Protein AF-A0A2U2BBF8-F1 (afdb_monomer_lite)

Structure (mmCIF, N/CA/C/O backbone):
data_AF-A0A2U2BBF8-F1
#
_entry.id   AF-A0A2U2BBF8-F1
#
loop_
_atom_site.group_PDB
_atom_site.id
_atom_site.type_symbol
_atom_site.label_atom_id
_atom_site.label_alt_id
_atom_site.label_comp_id
_atom_site.label_asym_id
_atom_site.label_entity_id
_atom_site.label_seq_id
_atom_site.pdbx_PDB_ins_code
_atom_site.Cartn_x
_atom_site.Cartn_y
_atom_site.Cartn_z
_atom_site.occupancy
_atom_site.B_iso_or_equiv
_atom_site.auth_seq_id
_atom_site.auth_comp_id
_atom_site.auth_asym_id
_atom_site.auth_atom_id
_atom_site.pdbx_PDB_model_num
ATOM 1 N N . MET A 1 1 ? 1.904 -91.798 22.739 1.00 40.41 1 MET A N 1
ATOM 2 C CA . MET A 1 1 ? 3.132 -90.972 22.700 1.00 40.41 1 MET A CA 1
ATOM 3 C C . MET A 1 1 ? 2.781 -89.577 22.196 1.00 40.41 1 MET A C 1
ATOM 5 O O . MET A 1 1 ? 2.094 -89.490 21.196 1.00 40.41 1 MET A O 1
ATOM 9 N N . LYS A 1 2 ? 3.266 -88.544 22.904 1.00 39.25 2 LYS A N 1
ATOM 10 C CA . LYS A 1 2 ? 3.548 -87.155 22.469 1.00 39.25 2 LYS A CA 1
ATOM 11 C C . LYS A 1 2 ? 2.442 -86.294 21.803 1.00 39.25 2 LYS A C 1
ATOM 13 O O . LYS A 1 2 ? 2.178 -86.399 20.619 1.00 39.25 2 LYS A O 1
ATOM 18 N N . ARG A 1 3 ? 1.905 -85.401 22.654 1.00 40.75 3 ARG A N 1
ATOM 19 C CA . ARG A 1 3 ? 1.605 -83.946 22.556 1.00 40.75 3 ARG A CA 1
ATOM 20 C C . ARG A 1 3 ? 1.740 -83.181 21.218 1.00 40.75 3 ARG A C 1
ATOM 22 O O . ARG A 1 3 ? 2.620 -83.469 20.421 1.00 40.75 3 ARG A O 1
ATOM 29 N N . ILE A 1 4 ? 1.042 -82.027 21.245 1.00 43.34 4 ILE A N 1
ATOM 30 C CA . ILE A 1 4 ? 1.188 -80.739 20.514 1.00 43.34 4 ILE A CA 1
ATOM 31 C C . ILE A 1 4 ? 0.058 -80.564 19.480 1.00 43.34 4 ILE A C 1
ATOM 33 O O . ILE A 1 4 ? -0.142 -81.437 18.655 1.00 43.34 4 ILE A O 1
ATOM 37 N N . GLY A 1 5 ? -0.746 -79.502 19.458 1.00 37.00 5 GLY A N 1
ATOM 38 C CA . GLY A 1 5 ? -0.758 -78.250 20.210 1.00 37.00 5 GLY A CA 1
ATOM 39 C C . GLY A 1 5 ? -1.996 -77.439 19.805 1.00 37.00 5 GLY A C 1
ATOM 40 O O . GLY A 1 5 ? -2.474 -77.542 18.678 1.00 37.00 5 GLY A O 1
ATOM 41 N N . TRP A 1 6 ? -2.542 -76.683 20.754 1.00 43.16 6 TRP A N 1
ATOM 42 C CA . TRP A 1 6 ? -3.635 -75.737 20.546 1.00 43.16 6 TRP A CA 1
ATOM 43 C C . TRP A 1 6 ? -3.188 -74.581 19.645 1.00 43.16 6 TRP A C 1
ATOM 45 O O . TRP A 1 6 ? -2.200 -73.917 19.945 1.00 43.16 6 TRP A O 1
ATOM 55 N N . GLY A 1 7 ? -3.945 -74.318 18.582 1.00 39.47 7 GLY A N 1
ATOM 56 C CA . GLY A 1 7 ? -3.866 -73.085 17.803 1.00 39.47 7 GLY A CA 1
ATOM 57 C C . GLY A 1 7 ? -5.194 -72.351 17.908 1.00 39.47 7 GLY A C 1
ATOM 58 O O . GLY A 1 7 ? -6.074 -72.541 17.073 1.00 39.47 7 GLY A O 1
ATOM 59 N N . ALA A 1 8 ? -5.356 -71.567 18.973 1.00 42.38 8 ALA A N 1
ATOM 60 C CA . ALA A 1 8 ? -6.456 -70.625 19.113 1.00 42.38 8 ALA A CA 1
ATOM 61 C C . ALA A 1 8 ? -6.235 -69.477 18.120 1.00 42.38 8 ALA A C 1
ATOM 63 O O . ALA A 1 8 ? -5.312 -68.680 18.274 1.00 42.38 8 ALA A O 1
ATOM 64 N N . TRP A 1 9 ? -7.077 -69.405 17.093 1.00 44.78 9 TRP A N 1
ATOM 65 C CA . TRP A 1 9 ? -7.163 -68.244 16.217 1.00 44.78 9 TRP A CA 1
ATOM 66 C C . TRP A 1 9 ? -7.900 -67.135 16.977 1.00 44.78 9 TRP A C 1
ATOM 68 O O . TRP A 1 9 ? -9.122 -67.031 16.926 1.00 44.78 9 TRP A O 1
ATOM 78 N N . MET A 1 10 ? -7.157 -66.344 17.755 1.00 37.50 10 MET A N 1
ATOM 79 C CA . MET A 1 10 ? -7.640 -65.060 18.260 1.00 37.50 10 MET A CA 1
ATOM 80 C C . MET A 1 10 ? -7.633 -64.072 17.095 1.00 37.50 10 MET A C 1
ATOM 82 O O . MET A 1 10 ? -6.585 -63.562 16.703 1.00 37.50 10 MET A O 1
ATOM 86 N N . SER A 1 11 ? -8.813 -63.814 16.537 1.00 46.00 11 SER A N 1
ATOM 87 C CA . SER A 1 11 ? -9.053 -62.673 15.661 1.00 46.00 11 SER A CA 1
ATOM 88 C C . SER A 1 11 ? -8.778 -61.389 16.444 1.00 46.00 11 SER A C 1
ATOM 90 O O . SER A 1 11 ? -9.579 -60.969 17.278 1.00 46.00 11 SER A O 1
ATOM 92 N N . LEU A 1 12 ? -7.614 -60.790 16.199 1.00 42.69 12 LEU A N 1
ATOM 93 C CA . LEU A 1 12 ? -7.237 -59.475 16.695 1.00 42.69 12 LEU A CA 1
ATOM 94 C C . LEU A 1 12 ? -8.095 -58.432 15.963 1.00 42.69 12 LEU A C 1
ATOM 96 O O . LEU A 1 12 ? -7.799 -58.052 14.831 1.00 42.69 12 LEU A O 1
ATOM 100 N N . ILE A 1 13 ? -9.189 -57.999 16.589 1.00 50.22 13 ILE A N 1
ATOM 101 C CA . ILE A 1 13 ? -9.932 -56.815 16.154 1.00 50.22 13 ILE A CA 1
ATOM 102 C C . ILE A 1 13 ? -9.041 -55.612 16.468 1.00 50.22 13 ILE A C 1
ATOM 104 O O . ILE A 1 13 ? -8.927 -55.182 17.614 1.00 50.22 13 ILE A O 1
ATOM 108 N N . VAL A 1 14 ? -8.367 -55.101 15.440 1.00 48.50 14 VAL A N 1
ATOM 109 C CA . VAL A 1 14 ? -7.679 -53.812 15.487 1.00 48.50 14 VAL A CA 1
ATOM 110 C C . VAL A 1 14 ? -8.765 -52.740 15.498 1.00 48.50 14 VAL A C 1
ATOM 112 O O . VAL A 1 14 ? -9.326 -52.391 14.461 1.00 48.50 14 VAL A O 1
ATOM 115 N N . ILE A 1 15 ? -9.101 -52.246 16.690 1.00 52.31 15 ILE A N 1
ATOM 116 C CA . ILE A 1 15 ? -9.844 -50.997 16.847 1.00 52.31 15 ILE A CA 1
ATOM 117 C C . ILE A 1 15 ? -8.871 -49.897 16.427 1.00 52.31 15 ILE A C 1
ATOM 119 O O . ILE A 1 15 ? -8.024 -49.467 17.207 1.00 52.31 15 ILE A O 1
ATOM 123 N N . LEU A 1 16 ? -8.953 -49.492 15.159 1.00 47.91 16 LEU A N 1
ATOM 124 C CA . LEU A 1 16 ? -8.397 -48.230 14.693 1.00 47.91 16 LEU A CA 1
ATOM 125 C C . LEU A 1 16 ? -9.160 -47.129 15.433 1.00 47.91 16 LEU A C 1
ATOM 127 O O . LEU A 1 16 ? -10.215 -46.677 14.992 1.00 47.91 16 LEU A O 1
ATOM 131 N N . ALA A 1 17 ? -8.647 -46.747 16.602 1.00 45.62 17 ALA A N 1
ATOM 132 C CA . ALA A 1 17 ? -8.922 -45.452 17.184 1.00 45.62 17 ALA A CA 1
ATOM 133 C C . ALA A 1 17 ? -8.390 -44.435 16.178 1.00 45.62 17 ALA A C 1
ATOM 135 O O . ALA A 1 17 ? -7.200 -44.129 16.144 1.00 45.62 17 ALA A O 1
ATOM 136 N N . VAL A 1 18 ? -9.279 -43.986 15.295 1.00 47.31 18 VAL A N 1
ATOM 137 C CA . VAL A 1 18 ? -9.084 -42.779 14.510 1.00 47.31 18 VAL A CA 1
ATOM 138 C C . VAL A 1 18 ? -9.095 -41.657 15.539 1.00 47.31 18 VAL A C 1
ATOM 140 O O . VAL A 1 18 ? -10.125 -41.054 15.825 1.00 47.31 18 VAL A O 1
ATOM 143 N N . THR A 1 19 ? -7.952 -41.449 16.190 1.00 44.88 19 THR A N 1
ATOM 144 C CA . THR A 1 19 ? -7.637 -40.178 16.813 1.00 44.88 19 THR A CA 1
ATOM 145 C C . THR A 1 19 ? -7.569 -39.212 15.645 1.00 44.88 19 THR A C 1
ATOM 147 O O . THR A 1 19 ? -6.534 -39.070 14.994 1.00 44.88 19 THR A O 1
ATOM 150 N N . GLY A 1 20 ? -8.712 -38.623 15.305 1.00 36.62 20 GLY A N 1
ATOM 151 C CA . GLY A 1 20 ? -8.694 -37.327 14.670 1.00 36.62 20 GLY A CA 1
ATOM 152 C C . GLY A 1 20 ? -7.942 -36.432 15.640 1.00 36.62 20 GLY A C 1
ATOM 153 O O . GLY A 1 20 ? -8.513 -35.969 16.620 1.00 36.62 20 GLY A O 1
ATOM 154 N N . CYS A 1 21 ? -6.647 -36.238 15.398 1.00 46.16 21 CYS A N 1
ATOM 155 C CA . CYS A 1 21 ? -6.085 -34.915 15.577 1.00 46.16 21 CYS A CA 1
ATOM 156 C C . CYS A 1 21 ? -6.884 -34.041 14.610 1.00 46.16 21 CYS A C 1
ATOM 158 O O . CYS A 1 21 ? -6.499 -33.845 13.461 1.00 46.16 21 CYS A O 1
ATOM 160 N N . GLU A 1 22 ? -8.074 -33.618 15.038 1.00 38.00 22 GLU A N 1
ATOM 161 C CA . GLU A 1 22 ? -8.530 -32.294 14.670 1.00 38.00 22 GLU A CA 1
ATOM 162 C C . GLU A 1 22 ? -7.441 -31.398 15.246 1.00 38.00 22 GLU A C 1
ATOM 164 O O . GLU A 1 22 ? -7.413 -31.131 16.445 1.00 38.00 22 GLU A O 1
ATOM 169 N N . ASP A 1 23 ? -6.447 -31.072 14.417 1.00 39.56 23 ASP A N 1
ATOM 170 C CA . ASP A 1 23 ? -5.645 -29.892 14.670 1.00 39.56 23 ASP A CA 1
ATOM 171 C C . ASP A 1 23 ? -6.678 -28.783 14.847 1.00 39.56 23 ASP A C 1
ATOM 173 O O . ASP A 1 23 ? -7.417 -28.467 13.909 1.00 39.56 23 ASP A O 1
ATOM 177 N N . GLU A 1 24 ? -6.822 -28.301 16.083 1.00 41.06 24 GLU A N 1
ATOM 178 C CA . GLU A 1 24 ? -7.635 -27.137 16.392 1.00 41.06 24 GLU A CA 1
ATOM 179 C C . GLU A 1 24 ? -7.197 -26.053 15.412 1.00 41.06 24 GLU A C 1
ATOM 181 O O . GLU A 1 24 ? -6.086 -25.530 15.499 1.00 41.06 24 GLU A O 1
ATOM 186 N N . VAL A 1 25 ? -8.039 -25.776 14.414 1.00 47.38 25 VAL A N 1
ATOM 187 C CA . VAL A 1 25 ? -7.838 -24.654 13.506 1.00 47.38 25 VAL A CA 1
ATOM 188 C C . VAL A 1 25 ? -7.869 -23.441 14.426 1.00 47.38 25 VAL A C 1
ATOM 190 O O . VAL A 1 25 ? -8.923 -23.183 15.006 1.00 47.38 25 VAL A O 1
ATOM 193 N N . PRO A 1 26 ? -6.741 -22.753 14.663 1.00 48.66 26 PRO A N 1
ATOM 194 C CA . PRO A 1 26 ? -6.657 -21.831 15.780 1.00 48.66 26 PRO A CA 1
ATOM 195 C C . PRO A 1 26 ? -7.545 -20.643 15.452 1.00 48.66 26 PRO A C 1
ATOM 197 O O . PRO A 1 26 ? -7.145 -19.861 14.605 1.00 48.66 26 PRO A O 1
ATOM 200 N N . ASP A 1 27 ? -8.747 -20.565 16.029 1.00 51.25 27 ASP A N 1
ATOM 201 C CA . ASP A 1 27 ? -9.682 -19.428 16.113 1.00 51.25 27 ASP A CA 1
ATOM 202 C C . ASP A 1 27 ? -9.386 -18.239 15.171 1.00 51.25 27 ASP A C 1
ATOM 204 O O . ASP A 1 27 ? -9.140 -17.118 15.605 1.00 51.25 27 ASP A O 1
ATOM 208 N N . THR A 1 28 ? -9.356 -18.459 13.855 1.00 53.94 28 THR A N 1
ATOM 209 C CA . THR A 1 28 ? -8.407 -17.701 13.006 1.00 53.94 28 THR A CA 1
ATOM 210 C C . THR A 1 28 ? -8.972 -16.417 12.424 1.00 53.94 28 THR A C 1
ATOM 212 O O . THR A 1 28 ? -8.244 -15.656 11.792 1.00 53.94 28 THR A O 1
ATOM 215 N N . PHE A 1 29 ? -10.267 -16.153 12.607 1.00 50.22 29 PHE A N 1
ATOM 216 C CA . PHE A 1 29 ? -10.908 -15.011 11.975 1.00 50.22 29 PHE A CA 1
ATOM 217 C C . PHE A 1 29 ? -12.046 -14.428 12.812 1.00 50.22 29 PHE A C 1
ATOM 219 O O . PHE A 1 29 ? -13.032 -15.098 13.108 1.00 50.22 29 PHE A O 1
ATOM 226 N N . GLY A 1 30 ? -11.931 -13.143 13.155 1.00 52.16 30 GLY A N 1
ATOM 227 C CA . GLY A 1 30 ? -12.980 -12.402 13.860 1.00 52.16 30 GLY A CA 1
ATOM 228 C C . GLY A 1 30 ? -13.023 -12.610 15.375 1.00 52.16 30 GLY A C 1
ATOM 229 O O . GLY A 1 30 ? -13.947 -12.100 16.005 1.00 52.16 30 GLY A O 1
ATOM 230 N N . ASN A 1 31 ? -12.042 -13.304 15.964 1.00 64.25 31 ASN A N 1
ATOM 231 C CA . ASN A 1 31 ? -11.85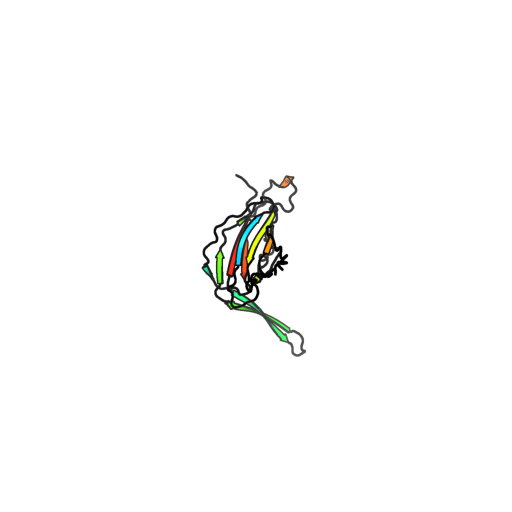3 -13.328 17.411 1.00 64.25 31 ASN A CA 1
ATOM 232 C C . ASN A 1 31 ? -11.237 -11.985 17.863 1.00 64.25 31 ASN A C 1
ATOM 234 O O . ASN A 1 31 ? -10.067 -11.736 17.574 1.00 64.25 31 ASN A O 1
ATOM 238 N N . PRO A 1 32 ? -11.981 -11.111 18.570 1.00 63.62 32 PRO A N 1
ATOM 239 C CA . PRO A 1 32 ? -11.484 -9.797 18.981 1.00 63.62 32 PRO A CA 1
ATOM 240 C C . PRO A 1 32 ? -10.399 -9.872 20.066 1.00 63.62 32 PRO A C 1
ATOM 242 O O . PRO A 1 32 ? -9.816 -8.847 20.408 1.00 63.62 32 PRO A O 1
ATOM 245 N N . SER A 1 33 ? -10.160 -11.056 20.640 1.00 70.62 33 SER A N 1
ATOM 246 C CA . SER A 1 33 ? -9.106 -11.297 21.627 1.00 70.62 33 SER A CA 1
ATOM 247 C C . SER A 1 33 ? -7.754 -11.640 21.000 1.00 70.62 33 SER A C 1
ATOM 249 O O . SER A 1 33 ? -6.754 -11.619 21.714 1.00 70.62 33 SER A O 1
ATOM 251 N N . LEU A 1 34 ? -7.705 -11.954 19.701 1.00 70.56 34 LEU A N 1
ATOM 252 C CA . LEU A 1 34 ? -6.450 -12.172 18.986 1.00 70.56 34 LEU A CA 1
ATOM 253 C C . LEU A 1 34 ? -5.932 -10.848 18.430 1.00 70.56 34 LEU A C 1
ATOM 255 O O . LEU A 1 34 ? -6.674 -10.093 17.804 1.00 70.56 34 LEU A O 1
ATOM 259 N N . GLU A 1 35 ? -4.644 -10.582 18.642 1.00 78.75 35 GLU A N 1
ATOM 260 C CA . GLU A 1 35 ? -3.987 -9.448 18.001 1.00 78.75 35 GLU A CA 1
ATOM 261 C C . GLU A 1 35 ? -3.967 -9.645 16.478 1.00 78.75 35 GLU A C 1
ATOM 263 O O . GLU A 1 35 ? -3.722 -10.747 15.967 1.00 78.75 35 GLU A O 1
ATOM 268 N N . SER A 1 36 ? -4.238 -8.562 15.749 1.00 81.25 36 SER A N 1
ATOM 269 C CA . SER A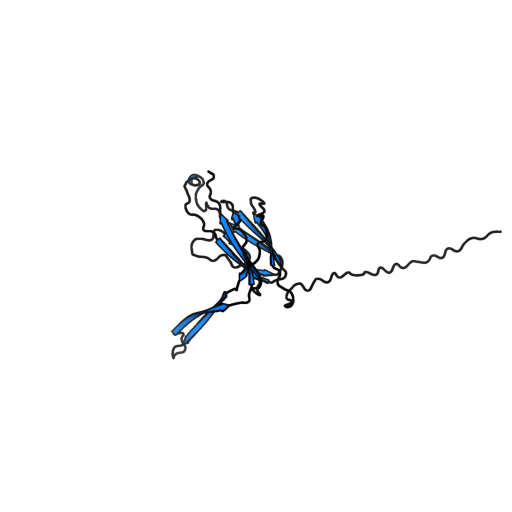 1 36 ? -4.167 -8.554 14.292 1.00 81.25 36 SER A CA 1
ATOM 270 C C . SER A 1 36 ? -2.720 -8.740 13.844 1.00 81.25 36 SER A C 1
ATOM 272 O O . SER A 1 36 ? -1.854 -7.902 14.082 1.00 81.25 36 SER A O 1
ATOM 274 N N . MET A 1 37 ? -2.477 -9.844 13.155 1.00 85.19 37 MET A N 1
ATOM 275 C CA . MET A 1 37 ? -1.254 -10.148 12.436 1.00 85.19 37 MET A CA 1
ATOM 276 C C . MET A 1 37 ? -1.430 -9.720 10.982 1.00 85.19 37 MET A C 1
ATOM 278 O O . MET A 1 37 ? -2.402 -10.097 10.318 1.00 85.19 37 MET A O 1
ATOM 282 N N . PHE A 1 38 ? -0.475 -8.954 10.472 1.00 87.94 38 PHE A N 1
ATOM 283 C CA . PHE A 1 38 ? -0.390 -8.601 9.064 1.00 87.94 38 PHE A CA 1
ATOM 284 C C . PHE A 1 38 ? 1.084 -8.468 8.694 1.00 87.94 38 PHE A C 1
ATOM 286 O O . PHE A 1 38 ? 1.793 -7.636 9.258 1.00 87.94 38 PHE A O 1
ATOM 293 N N . GLU A 1 39 ? 1.535 -9.282 7.750 1.00 89.50 39 GLU A N 1
ATOM 294 C CA . GLU A 1 39 ? 2.921 -9.335 7.304 1.00 89.50 39 GLU A CA 1
ATOM 295 C C . GLU A 1 39 ? 2.976 -9.316 5.779 1.00 89.50 39 GLU A C 1
ATOM 297 O O . GLU A 1 39 ? 2.215 -10.011 5.102 1.00 89.50 39 GLU A O 1
ATOM 302 N N . ILE A 1 40 ? 3.900 -8.525 5.239 1.00 90.19 40 ILE A N 1
ATOM 303 C CA . ILE A 1 40 ? 4.264 -8.592 3.827 1.00 90.19 40 ILE A CA 1
ATOM 304 C C . ILE A 1 40 ? 5.353 -9.649 3.691 1.00 90.19 40 ILE A C 1
ATOM 306 O O . ILE A 1 40 ? 6.434 -9.488 4.253 1.00 90.19 40 ILE A O 1
ATOM 310 N N . ILE A 1 41 ? 5.051 -10.717 2.957 1.00 90.00 41 ILE A N 1
ATOM 311 C CA . ILE A 1 41 ? 5.942 -11.869 2.798 1.00 90.00 41 ILE A CA 1
ATOM 312 C C . ILE A 1 41 ? 6.905 -11.651 1.642 1.00 90.00 41 ILE A C 1
ATOM 314 O O . ILE A 1 41 ? 8.102 -11.879 1.784 1.00 90.00 41 ILE A O 1
ATOM 318 N N . ASN A 1 42 ? 6.376 -11.216 0.501 1.00 88.31 42 ASN A N 1
ATOM 319 C CA . ASN A 1 42 ? 7.170 -11.032 -0.700 1.00 88.31 42 ASN A CA 1
ATOM 320 C C . ASN A 1 42 ? 6.570 -9.948 -1.599 1.00 88.31 42 ASN A C 1
ATOM 322 O O . ASN A 1 42 ? 5.365 -9.679 -1.580 1.00 88.31 42 ASN A O 1
ATOM 326 N N . ILE A 1 43 ? 7.431 -9.339 -2.403 1.00 90.25 43 ILE A N 1
ATOM 327 C CA . ILE A 1 43 ? 7.080 -8.409 -3.465 1.00 90.25 43 ILE A CA 1
ATOM 328 C C . ILE A 1 43 ? 7.824 -8.875 -4.709 1.00 90.25 43 ILE A C 1
ATOM 330 O O . ILE A 1 43 ? 9.052 -8.891 -4.713 1.00 90.25 43 ILE A O 1
ATOM 334 N N . THR A 1 44 ? 7.090 -9.242 -5.757 1.00 89.75 44 THR A N 1
ATOM 335 C CA . THR A 1 44 ? 7.664 -9.834 -6.975 1.00 89.75 44 THR A CA 1
ATOM 336 C C . THR A 1 44 ? 7.129 -9.189 -8.233 1.00 89.75 44 THR A C 1
ATOM 338 O O . THR A 1 44 ? 6.005 -8.689 -8.259 1.00 89.75 44 THR A O 1
ATOM 341 N N . ASP A 1 45 ? 7.917 -9.199 -9.302 1.00 86.75 45 ASP A N 1
ATOM 342 C CA . ASP A 1 45 ? 7.504 -8.659 -10.591 1.00 86.75 45 ASP A CA 1
ATOM 343 C C . ASP A 1 45 ? 7.280 -9.739 -11.663 1.00 86.75 45 ASP A C 1
ATOM 345 O O . ASP A 1 45 ? 7.814 -10.845 -11.609 1.00 86.75 45 ASP A O 1
ATOM 349 N N . SER A 1 46 ? 6.449 -9.429 -12.661 1.00 79.81 46 SER A N 1
ATOM 350 C CA . SER A 1 46 ? 6.068 -10.402 -13.695 1.00 79.81 46 SER A CA 1
ATOM 351 C C . SER A 1 46 ? 7.081 -10.569 -14.825 1.00 79.81 46 SER A C 1
ATOM 353 O O . SER A 1 46 ? 7.046 -11.583 -15.518 1.00 79.81 46 SER A O 1
ATOM 355 N N . VAL A 1 47 ? 7.939 -9.575 -15.059 1.00 62.25 47 VAL A N 1
ATOM 356 C CA . VAL A 1 47 ? 8.854 -9.554 -16.212 1.00 62.25 47 VAL A CA 1
ATOM 357 C C . VAL A 1 47 ? 10.279 -9.972 -15.828 1.00 62.25 47 VAL A C 1
ATOM 359 O O . VAL A 1 47 ? 11.022 -10.413 -16.702 1.00 62.25 47 VAL A O 1
ATOM 362 N N . GLY A 1 48 ? 10.655 -9.905 -14.546 1.00 53.41 48 GLY A N 1
ATOM 363 C CA . GLY A 1 48 ? 11.982 -10.291 -14.068 1.00 53.41 48 GLY A CA 1
ATOM 364 C C . GLY A 1 48 ? 12.011 -11.476 -13.105 1.00 53.41 48 GLY A C 1
ATOM 365 O O . GLY A 1 48 ? 13.092 -12.018 -12.887 1.00 53.41 48 GLY A O 1
ATOM 366 N N . GLY A 1 49 ? 10.878 -11.872 -12.508 1.00 60.72 49 GLY A N 1
ATOM 367 C CA . GLY A 1 49 ? 10.901 -12.771 -11.348 1.00 60.72 49 GLY A CA 1
ATOM 368 C C . GLY A 1 49 ? 11.769 -12.202 -10.220 1.00 60.72 49 GLY A C 1
ATOM 369 O O . GLY A 1 49 ? 12.363 -12.961 -9.459 1.00 60.72 49 GLY A O 1
ATOM 370 N N . LYS A 1 50 ? 11.923 -10.871 -10.181 1.00 70.12 50 LYS A N 1
ATOM 371 C CA . LYS A 1 50 ? 12.774 -10.181 -9.222 1.00 70.12 50 LYS A CA 1
ATOM 372 C C . LYS A 1 50 ? 12.026 -10.141 -7.901 1.00 70.12 50 LYS A C 1
ATOM 374 O O . LYS A 1 50 ? 11.013 -9.450 -7.792 1.00 70.12 50 LYS A O 1
ATOM 379 N N . ASP A 1 51 ? 12.547 -10.867 -6.923 1.00 80.19 51 ASP A N 1
ATOM 380 C CA . ASP A 1 51 ? 12.158 -10.706 -5.531 1.00 80.19 51 ASP A CA 1
ATOM 381 C C . ASP A 1 51 ? 12.774 -9.398 -5.018 1.00 80.19 51 ASP A C 1
ATOM 383 O O . ASP A 1 51 ? 13.982 -9.151 -5.128 1.00 80.19 51 ASP A O 1
ATOM 387 N N . TYR A 1 52 ? 11.929 -8.504 -4.518 1.00 83.19 52 TYR A N 1
ATOM 388 C CA . TYR A 1 52 ? 12.386 -7.301 -3.841 1.00 83.19 52 TYR A CA 1
ATOM 389 C C . TYR A 1 52 ? 12.687 -7.660 -2.393 1.00 83.19 52 TYR A C 1
ATOM 391 O O . TYR A 1 52 ? 11.854 -7.468 -1.511 1.00 83.19 52 TYR A O 1
ATOM 399 N N . ASP A 1 53 ? 13.887 -8.187 -2.163 1.00 78.88 53 ASP A N 1
ATOM 400 C CA . ASP A 1 53 ? 14.337 -8.543 -0.825 1.00 78.88 53 ASP A CA 1
ATOM 401 C C . ASP A 1 53 ? 14.504 -7.291 0.042 1.00 78.88 53 ASP A C 1
ATOM 403 O O . ASP A 1 53 ? 15.249 -6.359 -0.280 1.00 78.88 53 ASP A O 1
ATOM 407 N N . PHE A 1 54 ? 13.843 -7.287 1.193 1.00 81.81 54 PHE A N 1
ATOM 408 C CA . PHE A 1 54 ? 14.075 -6.321 2.255 1.00 81.81 54 PHE A CA 1
ATOM 409 C C . PHE A 1 54 ? 14.012 -7.021 3.607 1.00 81.81 54 PHE A C 1
ATOM 411 O O . PHE A 1 54 ? 13.306 -8.008 3.800 1.00 81.81 54 PHE A O 1
ATOM 418 N N . GLN A 1 55 ? 14.751 -6.486 4.573 1.00 83.38 55 GLN A N 1
ATOM 419 C CA . GLN A 1 55 ? 14.546 -6.857 5.966 1.00 83.38 55 GLN A CA 1
ATOM 420 C C . GLN A 1 55 ? 13.340 -6.089 6.496 1.00 83.38 55 GLN A C 1
ATOM 422 O O . GLN A 1 55 ? 13.208 -4.891 6.230 1.00 83.38 55 GLN A O 1
ATOM 427 N N . MET A 1 56 ? 12.464 -6.778 7.229 1.00 84.94 56 MET A N 1
ATOM 428 C CA . MET A 1 56 ? 11.309 -6.139 7.849 1.00 84.94 56 MET A CA 1
ATOM 429 C C . MET A 1 56 ? 11.803 -5.022 8.784 1.00 84.94 56 MET A C 1
ATOM 431 O O . MET A 1 56 ? 12.595 -5.307 9.685 1.00 84.94 56 MET A O 1
ATOM 435 N N . PRO A 1 57 ? 11.403 -3.758 8.562 1.00 86.94 57 PRO A N 1
ATOM 436 C CA . PRO A 1 57 ? 11.828 -2.656 9.413 1.00 86.94 57 PRO A CA 1
ATOM 437 C C . PRO A 1 57 ? 11.187 -2.771 10.799 1.00 86.94 57 PRO A C 1
ATOM 439 O O . PRO A 1 57 ? 10.101 -3.330 10.950 1.00 86.94 57 PRO A O 1
ATOM 442 N N . GLU A 1 58 ? 11.833 -2.182 11.801 1.00 88.06 58 GLU A N 1
ATOM 443 C CA . GLU A 1 58 ? 11.217 -1.997 13.116 1.00 88.06 58 GLU A CA 1
ATOM 444 C C . GLU A 1 58 ? 9.976 -1.092 12.998 1.00 88.06 58 GLU A C 1
ATOM 446 O O . GLU A 1 58 ? 10.018 -0.090 12.269 1.00 88.06 58 GLU A O 1
ATOM 451 N N . PRO A 1 59 ? 8.865 -1.422 13.679 1.00 91.25 59 PRO A N 1
ATOM 452 C CA . PRO A 1 59 ? 7.673 -0.595 13.652 1.00 91.25 59 PRO A CA 1
ATOM 453 C C . PRO A 1 59 ? 7.863 0.696 14.453 1.00 91.25 59 PRO A C 1
ATOM 455 O O . PRO A 1 59 ? 8.515 0.721 15.496 1.00 91.25 59 PRO A O 1
ATOM 458 N N . GLU A 1 60 ? 7.208 1.759 14.001 1.00 91.62 60 GLU A N 1
ATOM 459 C CA . GLU A 1 60 ? 7.032 2.996 14.762 1.00 91.62 60 GLU A CA 1
ATOM 460 C C . GLU A 1 60 ? 5.577 3.125 15.223 1.00 91.62 60 GLU A C 1
ATOM 462 O O . GLU A 1 60 ? 4.655 2.759 14.489 1.00 91.62 60 GLU A O 1
ATOM 467 N N . ASP A 1 61 ? 5.351 3.693 16.406 1.00 91.88 61 ASP A N 1
ATOM 468 C CA . ASP A 1 61 ? 3.996 4.012 16.854 1.00 91.88 61 ASP A CA 1
ATOM 469 C C . ASP A 1 61 ? 3.414 5.149 16.003 1.00 91.88 61 ASP A C 1
ATOM 471 O O . ASP A 1 61 ? 4.019 6.208 15.817 1.00 91.88 61 ASP A O 1
ATOM 475 N N . THR A 1 62 ? 2.211 4.936 15.483 1.00 86.75 62 THR A N 1
ATOM 476 C CA . THR A 1 62 ? 1.453 5.932 14.728 1.00 86.75 62 THR A CA 1
ATOM 477 C C . THR A 1 62 ? -0.020 5.894 15.119 1.00 86.75 62 THR A C 1
ATOM 479 O O . THR A 1 62 ? -0.449 5.015 15.856 1.00 86.75 62 THR A O 1
ATOM 482 N N . THR A 1 63 ? -0.820 6.822 14.606 1.00 83.88 63 THR A N 1
ATOM 483 C CA . THR A 1 63 ? -2.276 6.807 14.775 1.00 83.88 63 THR A CA 1
ATOM 484 C C . THR A 1 63 ? -2.921 7.053 13.423 1.00 83.88 63 THR A C 1
ATOM 486 O O . THR A 1 63 ? -2.525 7.966 12.696 1.00 83.88 63 THR A O 1
ATOM 489 N N . TYR A 1 64 ? -3.916 6.241 13.064 1.00 74.62 64 TYR A N 1
ATOM 490 C CA . TYR A 1 64 ? -4.689 6.488 11.851 1.00 74.62 64 TYR A CA 1
ATOM 491 C C . TYR A 1 64 ? -5.696 7.614 12.094 1.00 74.62 64 TYR A C 1
ATOM 493 O O . TYR A 1 64 ? -6.445 7.572 13.069 1.00 74.62 64 TYR A O 1
ATOM 501 N N . ILE A 1 65 ? -5.735 8.604 11.203 1.00 77.88 65 ILE A N 1
ATOM 502 C CA . ILE A 1 65 ? -6.741 9.668 11.236 1.00 77.88 65 ILE A CA 1
ATOM 503 C C . ILE A 1 65 ? -7.840 9.293 10.253 1.00 77.88 65 ILE A C 1
ATOM 505 O O . ILE A 1 65 ? -7.623 9.241 9.041 1.00 77.88 65 ILE A O 1
ATOM 509 N N . TYR A 1 66 ? -9.025 9.031 10.782 1.00 74.50 66 TYR A N 1
ATOM 510 C CA . TYR A 1 66 ? -10.217 8.826 9.980 1.00 74.50 66 TYR A CA 1
ATOM 511 C C . TYR A 1 66 ? -10.871 10.163 9.668 1.00 74.50 66 TYR A C 1
ATOM 513 O O . TYR A 1 66 ? -10.730 11.133 10.416 1.00 74.50 66 TYR A O 1
ATOM 521 N N . TYR A 1 67 ? -11.645 10.189 8.589 1.00 77.50 67 TYR A N 1
ATOM 522 C CA . TYR A 1 67 ? -12.559 11.284 8.327 1.00 77.50 67 TYR A CA 1
ATOM 523 C C . TYR A 1 67 ? -13.889 10.767 7.796 1.00 77.50 67 TYR A C 1
ATOM 525 O O . TYR A 1 67 ? -13.952 9.715 7.156 1.00 77.50 67 TYR A O 1
ATOM 533 N N . TYR A 1 68 ? -14.950 11.523 8.042 1.00 76.31 68 TYR A N 1
ATOM 534 C CA . TYR A 1 68 ? -16.219 11.355 7.349 1.00 76.31 68 TYR A CA 1
ATOM 535 C C . TYR A 1 68 ? -16.755 12.710 6.904 1.00 76.31 68 TYR A C 1
ATOM 537 O O . TYR A 1 68 ? -16.390 13.753 7.448 1.00 76.31 68 TYR A O 1
ATOM 545 N N . LEU A 1 69 ? -17.589 12.676 5.867 1.00 85.06 69 LEU A N 1
ATOM 546 C CA . LEU A 1 69 ? -18.287 13.853 5.375 1.00 85.06 69 LEU A CA 1
ATOM 547 C C . LEU A 1 69 ? -19.650 13.912 6.051 1.00 85.06 69 LEU A C 1
ATOM 549 O O . LEU A 1 69 ? -20.483 13.030 5.831 1.00 85.06 69 LEU A O 1
ATOM 553 N N . GLU A 1 70 ? -19.866 14.933 6.863 1.00 84.50 70 GLU A N 1
ATOM 554 C CA . GLU A 1 70 ? -21.187 15.274 7.363 1.00 84.50 70 GLU A CA 1
ATOM 555 C C . GLU A 1 70 ? -21.885 16.141 6.317 1.00 84.50 70 GLU A C 1
ATOM 557 O O . GLU A 1 70 ? -21.280 17.045 5.738 1.00 84.50 70 GLU A O 1
ATOM 562 N N . ARG A 1 71 ? -23.137 15.803 6.003 1.00 85.50 71 ARG A N 1
ATOM 563 C CA . ARG A 1 71 ? -23.949 16.547 5.040 1.00 85.50 71 ARG A CA 1
ATOM 564 C C . ARG A 1 71 ? -25.193 17.047 5.740 1.00 85.50 71 ARG A C 1
ATOM 566 O O . ARG A 1 71 ? -26.041 16.230 6.097 1.00 85.50 71 ARG A O 1
ATOM 573 N N . ASP A 1 72 ? -25.301 18.357 5.886 1.00 83.56 72 ASP A N 1
ATOM 574 C CA . ASP A 1 72 ? -26.509 19.002 6.382 1.00 83.56 72 ASP A CA 1
ATOM 575 C C . ASP A 1 72 ? -27.267 19.631 5.211 1.00 83.56 72 ASP A C 1
ATOM 577 O O . ASP A 1 72 ? -26.672 20.250 4.330 1.00 83.56 72 ASP A O 1
ATOM 581 N N . THR A 1 73 ? -28.577 19.405 5.155 1.00 85.44 73 THR A N 1
ATOM 582 C CA . THR A 1 73 ? -29.424 19.860 4.047 1.00 85.44 73 THR A CA 1
ATOM 583 C C . THR A 1 73 ? -30.354 20.941 4.561 1.00 85.44 73 THR A C 1
ATOM 585 O O . THR A 1 73 ? -31.245 20.663 5.364 1.00 85.44 73 THR A O 1
ATOM 588 N N . LEU A 1 74 ? -30.176 22.167 4.075 1.00 83.56 74 LEU A N 1
ATOM 589 C CA . LEU A 1 74 ? -31.078 23.263 4.385 1.00 83.56 74 LEU A CA 1
ATOM 590 C C . LEU A 1 74 ? -32.302 23.165 3.468 1.00 83.56 74 LEU A C 1
ATOM 592 O O . LEU A 1 74 ? -32.168 23.104 2.242 1.00 83.56 74 LEU A O 1
ATOM 596 N N . LEU A 1 75 ? -33.495 23.113 4.059 1.00 83.56 75 LEU A N 1
ATOM 597 C CA . LEU A 1 75 ? -34.758 23.075 3.324 1.00 83.56 75 LEU A CA 1
ATOM 598 C C . LEU A 1 75 ? -35.396 24.467 3.306 1.00 83.56 75 LEU A C 1
ATOM 600 O O . LEU A 1 75 ? -35.485 25.115 4.349 1.00 83.56 75 LEU A O 1
ATOM 604 N N . ALA A 1 76 ? -35.890 24.878 2.140 1.00 82.56 76 ALA A N 1
ATOM 605 C CA . ALA A 1 76 ? -36.711 26.071 1.980 1.00 82.56 76 ALA A CA 1
ATOM 606 C C . ALA A 1 76 ? -38.110 25.873 2.599 1.00 82.56 76 ALA A C 1
ATOM 608 O O . ALA A 1 76 ? -38.540 24.750 2.879 1.00 82.56 76 ALA A O 1
ATOM 609 N N . GLU A 1 77 ? -38.870 26.961 2.770 1.00 82.31 77 GLU A N 1
ATOM 610 C CA . GLU A 1 77 ? -40.229 26.924 3.348 1.00 82.31 77 GLU A CA 1
ATOM 611 C C . GLU A 1 77 ? -41.218 26.030 2.572 1.00 82.31 77 GLU A C 1
ATOM 613 O O . GLU A 1 77 ? -42.189 25.539 3.149 1.00 82.31 77 GLU A O 1
ATOM 618 N N . ASP A 1 78 ? -40.979 25.790 1.280 1.00 85.12 78 ASP A N 1
ATOM 619 C CA . ASP A 1 78 ? -41.792 24.911 0.430 1.00 85.12 78 ASP A CA 1
ATOM 620 C C . ASP A 1 78 ? -41.361 23.430 0.478 1.00 85.12 78 ASP A C 1
ATOM 622 O O . ASP A 1 78 ? -41.955 22.583 -0.195 1.00 85.12 78 ASP A O 1
ATOM 626 N N . GLY A 1 79 ? -40.347 23.108 1.288 1.00 77.44 79 GLY A N 1
ATOM 627 C CA . GLY A 1 79 ? -39.780 21.770 1.432 1.00 77.44 79 GLY A CA 1
ATOM 628 C C . GLY A 1 79 ? -38.788 21.379 0.333 1.00 77.44 79 GLY A C 1
ATOM 629 O O . GLY A 1 79 ? -38.350 20.227 0.312 1.00 77.44 79 GLY A O 1
ATOM 630 N N . SER A 1 80 ? -38.428 22.290 -0.577 1.00 82.81 80 SER A N 1
ATOM 631 C CA . SER A 1 80 ? -37.350 22.067 -1.544 1.00 82.81 80 SER A CA 1
ATOM 632 C C . SER A 1 80 ? -35.966 22.216 -0.899 1.00 82.81 80 SER A C 1
ATOM 634 O O . SER A 1 80 ? -35.809 22.857 0.137 1.00 82.81 80 SER A O 1
ATOM 636 N N . ILE A 1 81 ? -34.952 21.571 -1.487 1.00 80.00 81 ILE A N 1
ATOM 637 C CA . ILE A 1 81 ? -33.565 21.666 -1.010 1.00 80.00 81 ILE A CA 1
ATOM 638 C C . ILE A 1 81 ? -32.993 23.013 -1.455 1.00 80.00 81 ILE A C 1
ATOM 640 O O . ILE A 1 81 ? -32.889 23.263 -2.655 1.00 80.00 81 ILE A O 1
ATOM 644 N N . GLU A 1 82 ? -32.613 23.848 -0.491 1.00 84.25 82 GLU A N 1
ATOM 645 C CA . GLU A 1 82 ? -32.031 25.171 -0.724 1.00 84.25 82 GLU A CA 1
ATOM 646 C C . GLU A 1 82 ? -30.502 25.103 -0.772 1.00 84.25 82 GLU A C 1
ATOM 648 O O . GLU A 1 82 ? -29.890 25.656 -1.686 1.00 84.25 82 GLU A O 1
ATOM 653 N N . ASP A 1 83 ? -29.889 24.376 0.167 1.00 80.81 83 ASP A N 1
ATOM 654 C CA . ASP A 1 83 ? -28.435 24.229 0.241 1.00 80.81 83 ASP A CA 1
ATOM 655 C C . ASP A 1 83 ? -28.019 22.882 0.855 1.00 80.81 83 ASP A C 1
ATOM 657 O O . ASP A 1 83 ? -28.783 22.245 1.584 1.00 80.81 83 ASP A O 1
ATOM 661 N N . VAL A 1 84 ? -26.796 22.440 0.556 1.00 80.31 84 VAL A N 1
ATOM 662 C CA . VAL A 1 84 ? -26.169 21.257 1.160 1.00 80.31 84 VAL A CA 1
ATOM 663 C C . VAL A 1 84 ? -24.795 21.651 1.688 1.00 80.31 84 VAL A C 1
ATOM 665 O O . VAL A 1 84 ? -23.832 21.773 0.928 1.00 80.31 84 VAL A O 1
ATOM 668 N N . LEU A 1 85 ? -24.697 21.800 3.005 1.00 82.38 85 LEU A N 1
ATOM 669 C CA . LEU A 1 85 ? -23.437 22.030 3.698 1.00 82.38 85 LEU A CA 1
ATOM 670 C C . LEU A 1 85 ? -22.693 20.699 3.819 1.00 82.38 85 LEU A C 1
ATOM 672 O O . LEU A 1 85 ? -23.269 19.693 4.235 1.00 82.38 85 LEU A O 1
ATOM 676 N N . VAL A 1 86 ? -21.421 20.680 3.420 1.00 84.56 86 VAL A N 1
ATOM 677 C CA . VAL A 1 86 ? -20.564 19.492 3.498 1.00 84.56 86 VAL A CA 1
ATOM 678 C C . VAL A 1 86 ? -19.365 19.809 4.374 1.00 84.56 86 VAL A C 1
ATOM 680 O O . VAL A 1 86 ? -18.446 20.499 3.935 1.00 84.56 86 VAL A O 1
ATOM 683 N N . ASP A 1 87 ? -19.352 19.249 5.577 1.00 82.25 87 ASP A N 1
ATOM 684 C CA . ASP A 1 87 ? -18.246 19.377 6.518 1.00 82.25 87 ASP A CA 1
ATOM 685 C C . ASP A 1 87 ? -17.422 18.089 6.558 1.00 82.25 87 ASP A C 1
ATOM 687 O O . ASP A 1 87 ? -17.940 16.980 6.426 1.00 82.25 87 ASP A O 1
ATOM 691 N N . THR A 1 88 ? -16.105 18.223 6.718 1.00 85.69 88 THR A N 1
ATOM 692 C CA . THR A 1 88 ? -15.207 17.073 6.902 1.00 85.69 88 THR A CA 1
ATOM 693 C C . THR A 1 88 ? -14.814 16.984 8.366 1.00 85.69 88 THR A C 1
ATOM 695 O O . THR A 1 88 ? -14.094 17.845 8.870 1.00 85.69 88 THR A O 1
ATOM 698 N N . ILE A 1 89 ? -15.260 15.930 9.042 1.00 84.31 89 ILE A N 1
ATOM 699 C CA . ILE A 1 89 ? -14.931 15.678 10.444 1.00 84.31 89 ILE A CA 1
ATOM 700 C C . ILE A 1 89 ? -13.795 14.670 10.503 1.00 84.31 89 ILE A C 1
ATOM 702 O O . ILE A 1 89 ? -13.894 13.595 9.915 1.00 84.31 89 ILE A O 1
ATOM 706 N N . PHE A 1 90 ? -12.740 15.009 11.243 1.00 83.25 90 PHE A N 1
ATOM 707 C CA . PHE A 1 90 ? -11.585 14.147 11.478 1.00 83.25 90 PHE A CA 1
ATOM 708 C C . PHE A 1 90 ? -11.629 13.571 12.892 1.00 83.25 90 PHE A C 1
ATOM 710 O O . PHE A 1 90 ? -11.971 14.278 13.840 1.00 83.25 90 PHE A O 1
ATOM 717 N N . TYR A 1 91 ? -11.246 12.307 13.048 1.00 81.12 91 TYR A N 1
ATOM 718 C CA . TYR A 1 91 ? -11.073 11.695 14.362 1.00 81.12 91 TYR A CA 1
ATOM 719 C C . TYR A 1 91 ? -9.888 10.732 14.382 1.00 81.12 91 TYR A C 1
ATOM 721 O O . TYR A 1 91 ? -9.576 10.061 13.396 1.00 81.12 91 TYR A O 1
ATOM 729 N N . GLU A 1 92 ? -9.218 10.675 15.527 1.00 82.50 92 GLU A N 1
ATOM 730 C CA . GLU A 1 92 ? -8.060 9.817 15.742 1.00 82.50 92 GLU A CA 1
ATOM 731 C C . GLU A 1 92 ? -8.495 8.398 16.118 1.00 82.50 92 GLU A C 1
ATOM 733 O O . GLU A 1 92 ? -9.404 8.184 16.923 1.00 82.50 92 GLU A O 1
ATOM 738 N N . GLY A 1 93 ? -7.851 7.420 15.492 1.00 74.06 93 GLY A N 1
ATOM 739 C CA . GLY A 1 93 ? -8.020 6.008 15.779 1.00 74.06 93 GLY A CA 1
ATOM 740 C C . GLY A 1 93 ? -7.235 5.528 16.993 1.00 74.06 93 GLY A C 1
ATOM 741 O O . GLY A 1 93 ? -6.746 6.296 17.818 1.00 74.06 93 GLY A O 1
ATOM 742 N N . LYS A 1 94 ? -7.090 4.205 17.078 1.00 80.50 94 LYS A N 1
ATOM 743 C C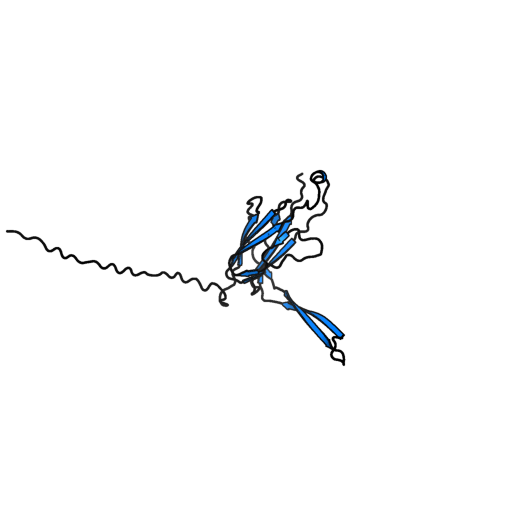A . LYS A 1 94 ? -6.162 3.572 18.018 1.00 80.50 94 LYS A CA 1
ATOM 744 C C . LYS A 1 94 ? -4.716 3.781 17.559 1.00 80.50 94 LYS A C 1
ATOM 746 O O . LYS A 1 94 ? -4.458 4.015 16.377 1.00 80.50 94 LYS A O 1
ATOM 751 N N . THR A 1 95 ? -3.783 3.638 18.498 1.00 85.31 95 THR A N 1
ATOM 752 C CA . THR A 1 95 ? -2.358 3.515 18.178 1.00 85.31 95 THR A CA 1
ATOM 753 C C . THR A 1 95 ? -2.140 2.286 17.296 1.00 85.31 95 THR A C 1
ATOM 755 O O . THR A 1 95 ? -2.590 1.186 17.625 1.00 85.31 95 THR A O 1
ATOM 758 N N . ALA A 1 96 ? -1.459 2.492 16.177 1.00 86.38 96 ALA A N 1
ATOM 759 C CA . ALA A 1 96 ? -1.104 1.501 15.182 1.00 86.38 96 ALA A CA 1
ATOM 760 C C . ALA A 1 96 ? 0.417 1.340 15.114 1.00 86.38 96 ALA A C 1
ATOM 762 O O . ALA A 1 96 ? 1.158 2.306 15.289 1.00 86.38 96 ALA A O 1
ATOM 763 N N . ARG A 1 97 ? 0.884 0.139 14.778 1.00 91.19 97 ARG A N 1
ATOM 764 C CA . ARG A 1 97 ? 2.281 -0.119 14.415 1.00 91.19 97 ARG A CA 1
ATOM 765 C C . ARG A 1 97 ? 2.485 0.180 12.934 1.00 91.19 97 ARG A C 1
ATOM 767 O O . ARG A 1 97 ? 1.853 -0.455 12.091 1.00 91.19 97 ARG A O 1
ATOM 774 N N . LEU A 1 98 ? 3.353 1.138 12.616 1.00 92.62 98 LEU A N 1
ATOM 775 C CA . LEU A 1 98 ? 3.703 1.527 11.253 1.00 92.62 98 LEU A CA 1
ATOM 776 C C . LEU A 1 98 ? 5.021 0.896 10.812 1.00 92.62 98 LEU A C 1
ATOM 778 O O . LEU A 1 98 ? 6.081 1.239 11.326 1.00 92.62 98 LEU A O 1
ATOM 782 N N . TYR A 1 99 ? 4.958 0.080 9.767 1.00 93.56 99 TYR A N 1
ATOM 783 C CA . TYR A 1 99 ? 6.113 -0.470 9.070 1.00 93.56 99 TYR A CA 1
ATOM 784 C C . TYR A 1 99 ? 6.387 0.340 7.800 1.00 93.56 99 TYR A C 1
ATOM 786 O O . TYR A 1 99 ? 5.532 0.456 6.917 1.00 93.56 99 TYR A O 1
ATOM 794 N N . LYS A 1 100 ? 7.584 0.922 7.690 1.00 93.56 100 LYS A N 1
ATOM 795 C CA . LYS A 1 100 ? 8.004 1.711 6.520 1.00 93.56 100 LYS A CA 1
ATOM 796 C C . LYS A 1 100 ? 8.893 0.870 5.616 1.00 93.56 100 LYS A C 1
ATOM 798 O O . LYS A 1 100 ? 10.110 0.859 5.785 1.00 93.56 100 LYS A O 1
ATOM 803 N N . ILE A 1 101 ? 8.281 0.173 4.664 1.00 93.25 101 ILE A N 1
ATOM 804 C CA . ILE A 1 101 ? 9.020 -0.665 3.719 1.00 93.25 101 ILE A CA 1
ATOM 805 C C . ILE A 1 101 ? 9.952 0.221 2.876 1.00 93.25 101 ILE A C 1
ATOM 807 O O . ILE A 1 101 ? 9.531 1.313 2.464 1.00 93.25 101 ILE A O 1
ATOM 811 N N . PRO A 1 102 ? 11.204 -0.210 2.625 1.00 91.06 102 PRO A N 1
ATOM 812 C CA . PRO A 1 102 ? 12.105 0.493 1.721 1.00 91.06 102 PRO A CA 1
ATOM 813 C C . PRO A 1 102 ? 11.471 0.743 0.351 1.00 91.06 102 PRO A C 1
ATOM 815 O O . PRO A 1 102 ? 10.602 -0.001 -0.101 1.00 91.06 102 PRO A O 1
ATOM 818 N N . THR A 1 103 ? 11.915 1.800 -0.323 1.00 90.69 103 THR A N 1
ATOM 819 C CA . THR A 1 103 ? 11.402 2.148 -1.648 1.00 90.69 103 THR A CA 1
ATOM 820 C C . THR A 1 103 ? 11.645 1.020 -2.653 1.00 90.69 103 THR A C 1
ATOM 822 O O . THR A 1 103 ? 12.771 0.556 -2.828 1.00 90.69 103 THR A O 1
ATOM 825 N N . ILE A 1 104 ? 10.585 0.618 -3.350 1.00 89.75 104 ILE A N 1
ATOM 826 C CA . ILE A 1 104 ? 10.593 -0.438 -4.363 1.00 89.75 104 ILE A CA 1
ATOM 827 C C . ILE A 1 104 ? 10.857 0.207 -5.726 1.00 89.75 104 ILE A C 1
ATOM 829 O O . ILE A 1 104 ? 10.008 0.934 -6.246 1.00 89.75 104 ILE A O 1
ATOM 833 N N . SER A 1 105 ? 12.036 -0.057 -6.298 1.00 87.44 105 SER A N 1
ATOM 834 C CA . SER A 1 105 ? 12.443 0.438 -7.622 1.00 87.44 105 SER A CA 1
ATOM 835 C C . SER A 1 105 ? 11.967 -0.505 -8.731 1.00 87.44 105 SER A C 1
ATOM 837 O O . SER A 1 105 ? 12.513 -1.592 -8.939 1.00 87.44 105 SER A O 1
ATOM 839 N N . LEU A 1 106 ? 10.908 -0.109 -9.431 1.00 85.06 106 LEU A N 1
ATOM 840 C CA . LEU A 1 106 ? 10.296 -0.868 -10.517 1.00 85.06 106 LEU A CA 1
ATOM 841 C C . LEU A 1 106 ? 10.986 -0.572 -11.858 1.00 85.06 106 LEU A C 1
ATOM 843 O O . LEU A 1 106 ? 11.395 0.566 -12.104 1.00 85.06 106 LEU A O 1
ATOM 847 N N . PRO A 1 107 ? 11.065 -1.551 -12.774 1.00 78.38 107 PRO A N 1
ATOM 848 C CA . PRO A 1 107 ? 11.664 -1.333 -14.085 1.00 78.38 107 PRO A CA 1
ATOM 849 C C . PRO A 1 107 ? 10.845 -0.357 -14.946 1.00 78.38 107 PRO A C 1
ATOM 851 O O . PRO A 1 107 ? 9.642 -0.158 -14.755 1.00 78.38 107 PRO A O 1
ATOM 854 N N . ALA A 1 108 ? 11.496 0.238 -15.947 1.00 74.88 108 ALA A N 1
ATOM 855 C CA . ALA A 1 108 ? 10.924 1.298 -16.784 1.00 74.88 108 ALA A CA 1
ATOM 856 C C . ALA A 1 108 ? 9.804 0.849 -17.756 1.00 74.88 108 ALA A C 1
ATOM 858 O O . ALA A 1 108 ? 9.031 1.678 -18.260 1.00 74.88 108 ALA A O 1
ATOM 859 N N . TYR A 1 109 ? 9.722 -0.447 -18.062 1.00 74.62 109 TYR A N 1
ATOM 860 C CA . TYR A 1 109 ? 8.752 -1.026 -18.997 1.00 74.62 109 TYR A CA 1
ATOM 861 C C . TYR A 1 109 ? 7.437 -1.431 -18.304 1.00 74.62 109 TYR A C 1
ATOM 863 O O . TYR A 1 109 ? 7.321 -1.397 -17.080 1.00 74.62 109 TYR A O 1
ATOM 871 N N . LYS A 1 110 ? 6.414 -1.793 -19.096 1.00 73.81 110 LYS A N 1
ATOM 872 C CA . LYS A 1 110 ? 5.123 -2.261 -18.563 1.00 73.81 110 LYS A CA 1
ATOM 873 C C . LYS A 1 110 ? 5.322 -3.571 -17.803 1.00 73.81 110 LYS A C 1
ATOM 875 O O . LYS A 1 110 ? 5.889 -4.507 -18.360 1.00 73.81 110 LYS A O 1
ATOM 880 N N . ASN A 1 111 ? 4.821 -3.650 -16.579 1.00 78.88 111 ASN A N 1
ATOM 881 C CA . ASN A 1 111 ? 5.016 -4.805 -15.710 1.00 78.88 111 ASN A CA 1
ATOM 882 C C . ASN A 1 111 ? 3.783 -5.025 -14.825 1.00 78.88 111 ASN A C 1
ATOM 884 O O . ASN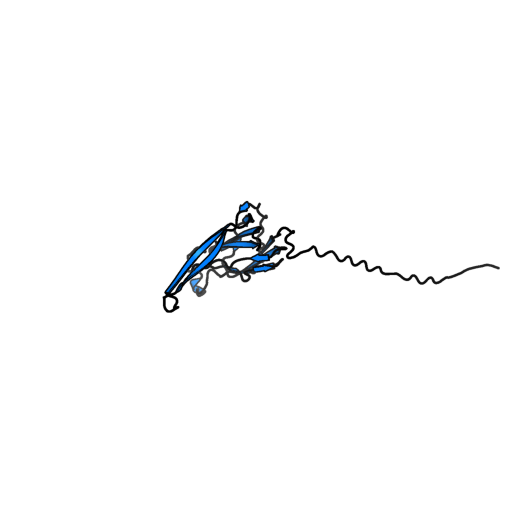 A 1 111 ? 2.884 -4.187 -14.764 1.00 78.88 111 ASN A O 1
ATOM 888 N N . ARG A 1 112 ? 3.747 -6.153 -14.127 1.00 88.69 112 ARG A N 1
ATOM 889 C CA . ARG A 1 112 ? 2.867 -6.390 -12.987 1.00 88.69 112 ARG A CA 1
ATOM 890 C C . ARG A 1 112 ? 3.717 -6.631 -11.755 1.00 88.69 112 ARG A C 1
ATOM 892 O O . ARG A 1 112 ? 4.757 -7.275 -11.857 1.00 88.69 112 ARG A O 1
ATOM 899 N N . LEU A 1 113 ? 3.258 -6.125 -10.621 1.00 91.25 113 LEU A N 1
ATOM 900 C CA . LEU A 1 113 ? 3.843 -6.382 -9.309 1.00 91.25 113 LEU A CA 1
ATOM 901 C C . LEU A 1 113 ? 2.857 -7.220 -8.496 1.00 91.25 113 LEU A C 1
ATOM 903 O O . LEU A 1 113 ? 1.657 -6.949 -8.524 1.00 91.25 113 LEU A O 1
ATOM 907 N N . TYR A 1 114 ? 3.348 -8.195 -7.751 1.00 92.25 114 TYR A N 1
ATOM 908 C CA . TYR A 1 114 ? 2.568 -9.011 -6.837 1.00 92.25 114 TYR A CA 1
ATOM 909 C C . TYR A 1 114 ? 3.098 -8.802 -5.427 1.00 92.25 114 TYR A C 1
ATOM 911 O O . TYR A 1 114 ? 4.277 -9.004 -5.162 1.00 92.25 114 TYR A O 1
ATOM 919 N N . LEU A 1 115 ? 2.216 -8.378 -4.532 1.00 93.00 115 LEU A N 1
ATOM 920 C CA . LEU A 1 115 ? 2.484 -8.223 -3.110 1.00 93.00 115 LEU A CA 1
ATOM 921 C C . LEU A 1 115 ? 1.792 -9.363 -2.371 1.00 93.00 115 LEU A C 1
ATOM 923 O O . LEU A 1 115 ? 0.561 -9.417 -2.346 1.00 93.00 115 LEU A O 1
ATOM 927 N N . GLU A 1 116 ? 2.573 -10.259 -1.785 1.00 92.69 116 GLU A N 1
ATOM 928 C CA . GLU A 1 116 ? 2.071 -11.360 -0.973 1.00 92.69 116 GLU A CA 1
ATOM 929 C C . GLU A 1 116 ? 1.942 -10.932 0.490 1.00 92.69 116 GLU A C 1
ATOM 931 O O . GLU A 1 116 ? 2.871 -10.396 1.096 1.00 92.69 116 GLU A O 1
ATOM 936 N N . ILE A 1 117 ? 0.761 -11.175 1.046 1.00 92.12 117 ILE A N 1
ATOM 937 C CA . ILE A 1 117 ? 0.357 -10.812 2.396 1.00 92.12 117 ILE A CA 1
ATOM 938 C C . ILE A 1 117 ? -0.013 -12.085 3.138 1.00 92.12 117 ILE A C 1
ATOM 940 O O . ILE A 1 117 ? -0.811 -12.885 2.644 1.00 92.12 117 ILE A O 1
ATOM 944 N N . LYS A 1 118 ? 0.486 -12.196 4.366 1.00 91.94 118 LYS A N 1
ATOM 945 C CA . LYS A 1 118 ? 0.022 -13.160 5.356 1.00 91.94 118 LYS A CA 1
ATOM 946 C C . LYS A 1 118 ? -0.685 -12.427 6.487 1.00 91.94 118 LYS A C 1
ATOM 948 O O . LYS A 1 118 ? -0.140 -11.475 7.045 1.00 91.94 118 LYS A O 1
ATOM 953 N N . SER A 1 119 ? -1.913 -12.814 6.809 1.00 90.56 119 SER A N 1
ATOM 954 C CA . SER A 1 119 ? -2.707 -12.113 7.817 1.00 90.56 119 SER A CA 1
ATOM 955 C C . SER A 1 119 ? -3.780 -13.002 8.443 1.00 90.56 119 SER A C 1
ATOM 957 O O . SER A 1 119 ? -4.344 -13.873 7.792 1.00 90.56 119 SER A O 1
ATOM 959 N N . ASN A 1 120 ? -4.122 -12.732 9.705 1.00 88.62 120 ASN A N 1
ATOM 960 C CA . ASN A 1 120 ? -5.337 -13.247 10.358 1.00 88.62 120 ASN A CA 1
ATOM 961 C C . ASN A 1 120 ? -6.463 -12.186 10.418 1.00 88.62 120 ASN A C 1
ATOM 963 O O . ASN A 1 120 ? -7.529 -12.422 10.988 1.00 88.62 120 ASN A O 1
ATOM 967 N N . ALA A 1 121 ? -6.225 -10.998 9.854 1.00 87.12 121 ALA A N 1
ATOM 968 C CA . ALA A 1 121 ? -7.073 -9.828 9.999 1.00 87.12 121 ALA A CA 1
ATOM 969 C C . ALA A 1 121 ? -7.767 -9.456 8.684 1.00 87.12 121 ALA A C 1
ATOM 971 O O . ALA A 1 121 ? -7.454 -9.933 7.589 1.00 87.12 121 ALA A O 1
ATOM 972 N N . ARG A 1 122 ? -8.752 -8.564 8.798 1.00 90.69 122 ARG A N 1
ATOM 973 C CA . ARG A 1 122 ? -9.305 -7.848 7.646 1.00 90.69 122 ARG A CA 1
ATOM 974 C C . ARG A 1 122 ? -8.394 -6.677 7.329 1.00 90.69 122 ARG A C 1
ATOM 976 O O . ARG A 1 122 ? -7.953 -5.994 8.252 1.00 90.69 122 ARG A O 1
ATOM 983 N N . TRP A 1 123 ? -8.159 -6.412 6.055 1.00 92.06 123 TRP A N 1
ATOM 984 C CA . TRP A 1 123 ? -7.239 -5.366 5.630 1.00 92.06 123 TRP A CA 1
ATOM 985 C C . TRP A 1 123 ? -7.784 -4.558 4.455 1.00 92.06 123 TRP A C 1
ATOM 987 O O . TRP A 1 123 ? -8.651 -4.999 3.696 1.00 92.06 123 TRP A O 1
ATOM 997 N N . ASN A 1 124 ? -7.270 -3.340 4.334 1.00 91.75 124 ASN A N 1
ATOM 998 C CA . ASN A 1 124 ? -7.624 -2.358 3.329 1.00 91.75 124 ASN A CA 1
ATOM 999 C C . ASN A 1 124 ? -6.341 -1.833 2.673 1.00 91.75 124 ASN A C 1
ATOM 1001 O O . ASN A 1 124 ? -5.430 -1.366 3.350 1.00 91.75 124 ASN A O 1
ATOM 1005 N N . ALA A 1 125 ? -6.284 -1.916 1.352 1.00 91.06 125 ALA A N 1
ATOM 1006 C CA . ALA A 1 125 ? -5.218 -1.410 0.500 1.00 91.06 125 ALA A CA 1
ATOM 1007 C C . ALA A 1 125 ? -5.842 -0.385 -0.460 1.00 91.06 125 ALA A C 1
ATOM 1009 O O . ALA A 1 125 ? -6.105 -0.713 -1.621 1.00 91.06 125 ALA A O 1
ATOM 1010 N N . PRO A 1 126 ? -6.161 0.836 0.010 1.00 86.38 126 PRO A N 1
ATOM 1011 C CA . PRO A 1 126 ? -6.826 1.848 -0.799 1.00 86.38 126 PRO A CA 1
ATOM 1012 C C . PRO A 1 126 ? -6.127 2.026 -2.142 1.00 86.38 126 PRO A C 1
ATOM 1014 O O . PRO A 1 126 ? -4.897 1.939 -2.233 1.00 86.38 126 PRO A O 1
ATOM 1017 N N . VAL A 1 127 ? -6.923 2.266 -3.188 1.00 82.38 127 VAL A N 1
ATOM 1018 C CA . VAL A 1 127 ? -6.362 2.623 -4.492 1.00 82.38 127 VAL A CA 1
ATOM 1019 C C . VAL A 1 127 ? -5.463 3.829 -4.291 1.00 82.38 127 VAL A C 1
ATOM 1021 O O . VAL A 1 127 ? -5.841 4.782 -3.607 1.00 82.38 127 VAL A O 1
ATOM 1024 N N . ILE A 1 128 ? -4.273 3.757 -4.869 1.00 77.44 128 ILE A N 1
ATOM 1025 C CA . ILE A 1 128 ? -3.342 4.875 -4.897 1.00 77.44 128 ILE A CA 1
ATOM 1026 C C . ILE A 1 128 ? -4.103 6.117 -5.421 1.00 77.44 128 ILE A C 1
ATOM 1028 O O . ILE A 1 128 ? -4.752 6.020 -6.465 1.00 77.44 128 ILE A O 1
ATOM 1032 N N . PRO A 1 129 ? -4.145 7.224 -4.651 1.00 60.31 129 PRO A N 1
ATOM 1033 C CA . PRO A 1 129 ? -5.080 8.316 -4.895 1.00 60.31 129 PRO A CA 1
ATOM 1034 C C . PRO A 1 129 ? -4.752 9.092 -6.169 1.00 60.31 129 PRO A C 1
ATOM 1036 O O . PRO A 1 129 ? -3.604 9.456 -6.388 1.00 60.31 129 PRO A O 1
ATOM 1039 N N . PHE A 1 130 ? -5.813 9.440 -6.904 1.00 49.72 130 PHE A N 1
ATOM 1040 C CA . PHE A 1 130 ? -5.799 10.121 -8.198 1.00 49.72 130 PHE A CA 1
ATOM 1041 C C . PHE A 1 130 ? -5.788 11.662 -8.082 1.00 49.72 130 PHE A C 1
ATOM 1043 O O . PHE A 1 130 ? -6.849 12.275 -7.933 1.00 49.72 130 PHE A O 1
ATOM 1050 N N . PRO A 1 131 ? -4.653 12.354 -8.263 1.00 46.66 131 PRO A N 1
ATOM 1051 C CA . PRO A 1 131 ? -4.636 13.620 -8.981 1.00 46.66 131 PRO A CA 1
ATOM 1052 C C . PRO A 1 131 ? -4.730 13.338 -10.493 1.00 46.66 131 PRO A C 1
ATOM 1054 O O . PRO A 1 131 ? -4.318 12.268 -10.942 1.00 46.66 131 PRO A O 1
ATOM 1057 N N . PRO A 1 132 ? -5.233 14.273 -11.319 1.00 45.84 132 PRO A N 1
ATOM 1058 C CA . PRO A 1 132 ? -5.708 13.988 -12.680 1.00 45.84 132 PRO A CA 1
ATOM 1059 C C . PRO A 1 132 ? -4.668 13.472 -13.700 1.00 45.84 132 PRO A C 1
ATOM 1061 O O . PRO A 1 132 ? -5.021 13.340 -14.862 1.00 45.84 132 PRO A O 1
ATOM 1064 N N . ASN A 1 133 ? -3.414 13.181 -13.325 1.00 48.34 133 ASN A N 1
ATOM 1065 C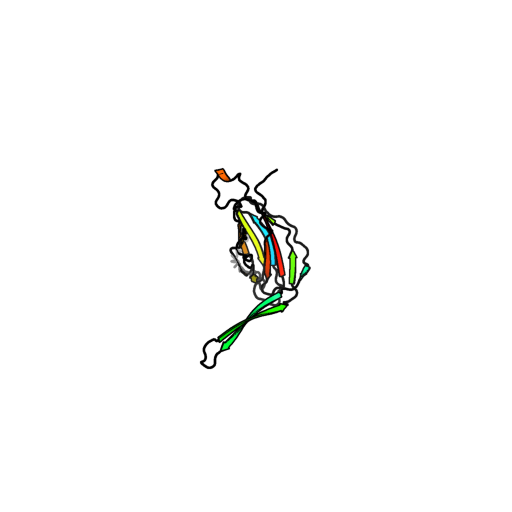 CA . ASN A 1 133 ? -2.327 12.923 -14.277 1.00 48.34 133 ASN A CA 1
ATOM 1066 C C . ASN A 1 133 ? -1.201 11.957 -13.834 1.00 48.34 133 ASN A C 1
ATOM 1068 O O . ASN A 1 133 ? -0.169 11.959 -14.507 1.00 48.34 133 ASN A O 1
ATOM 1072 N N . GLN A 1 134 ? -1.286 11.181 -12.737 1.00 56.81 134 GLN A N 1
ATOM 1073 C CA . GLN A 1 134 ? -0.039 10.597 -12.186 1.00 56.81 134 GLN A CA 1
ATOM 1074 C C . GLN A 1 134 ? 0.029 9.163 -11.652 1.00 56.81 134 GLN A C 1
ATOM 1076 O O . GLN A 1 134 ? 1.106 8.813 -11.179 1.00 56.81 134 GLN A O 1
ATOM 1081 N N . ASP A 1 135 ? -0.948 8.278 -11.840 1.00 63.19 135 ASP A N 1
ATOM 1082 C CA . ASP A 1 135 ? -0.766 6.908 -11.330 1.00 63.19 135 ASP A CA 1
ATOM 1083 C C . ASP A 1 135 ? -0.354 5.937 -12.421 1.00 63.19 135 ASP A C 1
ATOM 1085 O O . ASP A 1 135 ? -1.135 5.313 -13.135 1.00 63.19 135 ASP A O 1
ATOM 1089 N N . TRP A 1 136 ? 0.962 5.850 -12.544 1.00 78.19 136 TRP A N 1
ATOM 1090 C CA . TRP A 1 136 ? 1.652 4.872 -13.359 1.00 78.19 136 TRP A CA 1
ATOM 1091 C C . TRP A 1 136 ? 1.656 3.465 -12.758 1.00 78.19 136 TRP A C 1
ATOM 1093 O O . TRP A 1 136 ? 2.145 2.536 -13.398 1.00 78.19 136 TRP A O 1
ATOM 1103 N N . ILE A 1 137 ? 1.127 3.317 -11.549 1.00 85.00 137 ILE A N 1
ATOM 1104 C CA . ILE A 1 137 ? 0.953 2.058 -10.843 1.00 85.00 137 ILE A CA 1
ATOM 1105 C C . ILE A 1 137 ? -0.443 2.032 -10.220 1.00 85.00 137 ILE A C 1
ATOM 1107 O O . ILE A 1 137 ? -0.898 3.028 -9.661 1.00 85.00 137 ILE A O 1
ATOM 1111 N N . ARG A 1 138 ? -1.134 0.895 -10.311 1.00 86.31 138 ARG A N 1
ATOM 1112 C CA . ARG A 1 138 ? -2.483 0.731 -9.760 1.00 86.31 138 ARG A CA 1
ATOM 1113 C C . ARG A 1 138 ? -2.685 -0.670 -9.208 1.00 86.31 138 ARG A C 1
ATOM 1115 O O . ARG A 1 138 ? -2.493 -1.632 -9.937 1.00 86.31 138 ARG A O 1
ATOM 1122 N N . ASN A 1 139 ? -3.172 -0.791 -7.977 1.00 90.00 139 ASN A N 1
ATOM 1123 C CA . ASN A 1 139 ? -3.608 -2.067 -7.411 1.00 90.00 139 ASN A CA 1
ATOM 1124 C C . ASN A 1 139 ? -5.004 -2.488 -7.905 1.00 90.00 139 ASN A C 1
ATOM 1126 O O . ASN A 1 139 ? -5.911 -1.670 -8.072 1.00 90.00 139 ASN A O 1
ATOM 1130 N N . SER A 1 140 ? -5.175 -3.794 -8.100 1.00 83.94 140 SER A N 1
ATOM 1131 C CA . SER A 1 140 ? -6.432 -4.444 -8.500 1.00 83.94 140 SER A CA 1
ATOM 1132 C C . SER A 1 140 ? -7.371 -4.719 -7.322 1.00 83.94 140 SER A C 1
ATOM 1134 O O . SER A 1 140 ? -8.590 -4.630 -7.465 1.00 83.94 140 SER A O 1
ATOM 1136 N N . LYS A 1 141 ? -6.807 -5.044 -6.152 1.00 82.19 141 LYS A N 1
ATOM 1137 C CA . LYS A 1 141 ? -7.546 -5.326 -4.917 1.00 82.19 141 LYS A CA 1
ATOM 1138 C C . LYS A 1 141 ? -7.437 -4.158 -3.958 1.00 82.19 141 LYS A C 1
ATOM 1140 O O . LYS A 1 141 ? -6.334 -3.695 -3.681 1.00 82.19 141 LYS A O 1
ATOM 1145 N N . VAL A 1 142 ? -8.584 -3.734 -3.436 1.00 86.69 142 VAL A N 1
ATOM 1146 C CA . VAL A 1 142 ? -8.679 -2.615 -2.491 1.00 86.69 142 VAL A CA 1
ATOM 1147 C C . VAL A 1 142 ? -8.858 -3.064 -1.052 1.00 86.69 142 VAL A C 1
ATOM 1149 O O . VAL A 1 142 ? -8.576 -2.303 -0.146 1.00 86.69 142 VAL A O 1
ATOM 1152 N N . SER A 1 143 ? -9.301 -4.295 -0.819 1.00 91.94 143 SER A N 1
ATOM 1153 C CA . SER A 1 143 ? -9.487 -4.856 0.515 1.00 91.94 143 SER A CA 1
ATOM 1154 C C . SER A 1 143 ? -9.502 -6.378 0.452 1.00 91.94 143 SER A C 1
ATOM 1156 O O . SER A 1 143 ? -9.649 -6.970 -0.625 1.00 91.94 143 SER A O 1
ATOM 1158 N N . GLY A 1 144 ? -9.356 -7.014 1.609 1.00 90.12 144 GLY A N 1
ATOM 1159 C CA . GLY A 1 144 ? -9.447 -8.457 1.723 1.00 90.12 144 GLY A CA 1
ATOM 1160 C C . GLY A 1 144 ? -9.418 -8.953 3.159 1.00 90.12 144 GLY A C 1
ATOM 1161 O O . GLY A 1 144 ? -9.513 -8.191 4.125 1.00 90.12 144 GLY A O 1
ATOM 1162 N N . ILE A 1 145 ? -9.378 -10.274 3.267 1.00 89.25 145 ILE A N 1
ATOM 1163 C CA . ILE A 1 145 ? -9.502 -11.029 4.505 1.00 89.25 145 ILE A CA 1
ATOM 1164 C C . ILE A 1 145 ? -8.420 -12.097 4.493 1.00 89.25 145 ILE A C 1
ATOM 1166 O O . ILE A 1 145 ? -8.361 -12.869 3.538 1.00 89.25 145 ILE A O 1
ATOM 1170 N N . GLY A 1 146 ? -7.631 -12.158 5.562 1.00 88.94 146 GLY A N 1
ATOM 1171 C CA . GLY A 1 146 ? -6.588 -13.159 5.715 1.00 88.94 146 GLY A CA 1
ATOM 1172 C C . GLY A 1 146 ? -5.478 -13.021 4.672 1.00 88.94 146 GLY A C 1
ATOM 1173 O O . GLY A 1 146 ? -5.236 -11.928 4.146 1.00 88.94 146 GLY A O 1
ATOM 1174 N N . ASP A 1 147 ? -4.825 -14.138 4.369 1.00 92.38 147 ASP A N 1
ATOM 1175 C CA . ASP A 1 147 ? -3.757 -14.220 3.373 1.00 92.38 147 ASP A CA 1
ATOM 1176 C C . ASP A 1 147 ? -4.239 -13.813 1.975 1.00 92.38 147 ASP A C 1
ATOM 1178 O O . ASP A 1 147 ? -5.344 -14.155 1.536 1.00 92.38 147 ASP A O 1
ATOM 1182 N N . ALA A 1 148 ? -3.400 -13.080 1.243 1.00 91.88 148 ALA A N 1
ATOM 1183 C CA . ALA A 1 148 ? -3.748 -12.614 -0.090 1.00 91.88 148 ALA A CA 1
ATOM 1184 C C . ALA A 1 148 ? -2.548 -12.194 -0.931 1.00 91.88 148 ALA A C 1
ATOM 1186 O O . ALA A 1 148 ? -1.508 -11.796 -0.427 1.00 91.88 148 ALA A O 1
ATOM 1187 N N . VAL A 1 149 ? -2.767 -12.165 -2.245 1.00 92.56 149 VAL A N 1
ATOM 1188 C CA . VAL A 1 149 ? -1.875 -11.498 -3.196 1.00 92.56 149 VAL A CA 1
ATOM 1189 C C . VAL A 1 149 ? -2.578 -10.271 -3.771 1.00 92.56 149 VAL A C 1
ATOM 1191 O O . VAL A 1 149 ? -3.687 -10.397 -4.316 1.00 92.56 149 VAL A O 1
ATOM 1194 N N . ILE A 1 150 ? -1.955 -9.098 -3.647 1.00 92.25 150 ILE A N 1
ATOM 1195 C CA . ILE A 1 150 ? -2.373 -7.856 -4.307 1.00 92.25 150 ILE A CA 1
ATOM 1196 C C . ILE A 1 150 ? -1.564 -7.702 -5.593 1.00 92.25 150 ILE A C 1
ATOM 1198 O O . ILE A 1 150 ? -0.344 -7.582 -5.561 1.00 92.25 150 ILE A O 1
ATOM 1202 N N . GLU A 1 151 ? -2.256 -7.692 -6.729 1.00 92.19 151 GLU A N 1
ATOM 1203 C CA . GLU A 1 151 ? -1.649 -7.422 -8.034 1.00 92.19 151 GLU A CA 1
ATOM 1204 C C . GLU A 1 151 ? -1.716 -5.924 -8.339 1.00 92.19 151 GLU A C 1
ATOM 1206 O O . GLU A 1 151 ? -2.789 -5.317 -8.216 1.00 92.19 151 GLU A O 1
ATOM 1211 N N . TYR A 1 152 ? -0.599 -5.359 -8.790 1.00 90.75 152 TYR A N 1
ATOM 1212 C CA . TYR A 1 152 ? -0.495 -4.005 -9.314 1.00 90.75 152 TYR A CA 1
ATOM 1213 C C . TYR A 1 152 ? -0.185 -4.036 -10.810 1.00 90.75 152 TYR A C 1
ATOM 1215 O O . TYR A 1 152 ? 0.731 -4.733 -11.242 1.00 90.75 152 TYR A O 1
ATOM 1223 N N . ASP A 1 153 ? -0.907 -3.238 -11.593 1.00 87.56 153 ASP A N 1
ATOM 1224 C CA . ASP A 1 153 ? -0.576 -2.941 -12.988 1.00 87.56 153 ASP A CA 1
ATOM 1225 C C . ASP A 1 153 ? 0.367 -1.735 -13.021 1.00 87.56 153 ASP A C 1
ATOM 1227 O O . ASP A 1 153 ? 0.048 -0.676 -12.472 1.00 87.56 153 ASP A O 1
ATOM 1231 N N . VAL A 1 154 ? 1.535 -1.907 -13.637 1.00 85.25 154 VAL A N 1
ATOM 1232 C CA . VAL A 1 154 ? 2.572 -0.886 -13.779 1.00 85.25 154 VAL A CA 1
ATOM 1233 C C . VAL A 1 154 ? 2.621 -0.466 -15.243 1.00 85.25 154 VAL A C 1
ATOM 1235 O O . VAL A 1 154 ? 3.036 -1.226 -16.120 1.00 85.25 154 VAL A O 1
ATOM 1238 N N . GLY A 1 155 ? 2.218 0.768 -15.531 1.00 77.81 155 GLY A N 1
ATOM 1239 C CA . GLY A 1 155 ? 2.253 1.326 -16.877 1.00 77.81 155 GLY A CA 1
ATOM 1240 C C . GLY A 1 155 ? 3.683 1.457 -17.409 1.00 77.81 155 GLY A C 1
ATOM 1241 O O . GLY A 1 155 ? 4.613 1.768 -16.667 1.00 77.81 155 GLY A O 1
ATOM 1242 N N . SER A 1 156 ? 3.880 1.310 -18.720 1.00 72.38 156 SER A N 1
ATOM 1243 C CA . SER A 1 156 ? 5.156 1.658 -19.366 1.00 72.38 156 SER A CA 1
ATOM 1244 C C . SER A 1 156 ? 5.384 3.168 -19.360 1.00 72.38 156 SER A C 1
ATOM 1246 O O . SER A 1 156 ? 4.423 3.940 -19.422 1.00 72.38 156 SER A O 1
ATOM 1248 N N . ARG A 1 157 ? 6.646 3.613 -19.376 1.00 65.44 157 ARG A N 1
ATOM 1249 C CA . ARG A 1 157 ? 6.979 5.032 -19.618 1.00 65.44 157 ARG A CA 1
ATOM 1250 C C . ARG A 1 157 ? 6.693 5.518 -21.053 1.00 65.44 157 ARG A C 1
ATOM 1252 O O . ARG A 1 157 ? 6.636 6.719 -21.273 1.00 65.44 157 ARG A O 1
ATOM 1259 N N . THR A 1 158 ? 6.459 4.612 -22.002 1.00 53.97 158 THR A N 1
ATOM 1260 C CA . THR A 1 158 ? 6.348 4.871 -23.455 1.00 53.97 158 THR A CA 1
ATOM 1261 C C . THR A 1 158 ? 4.919 4.836 -24.015 1.00 53.97 158 THR A C 1
ATOM 1263 O O . THR A 1 158 ? 4.713 4.489 -25.176 1.00 53.97 158 THR A O 1
ATOM 1266 N N . TYR A 1 159 ? 3.893 5.157 -23.220 1.00 47.50 159 TYR A N 1
ATOM 1267 C CA . TYR A 1 159 ? 2.512 5.093 -23.717 1.00 47.50 159 TYR A CA 1
ATOM 1268 C C . TYR A 1 159 ? 2.287 6.078 -24.883 1.00 47.50 159 TYR A C 1
ATOM 1270 O O . TYR A 1 159 ? 2.280 7.288 -24.679 1.00 47.50 159 TYR A O 1
ATOM 1278 N N . GLY A 1 160 ? 2.088 5.548 -26.096 1.00 47.03 160 GLY A N 1
ATOM 1279 C CA . GLY A 1 160 ? 1.594 6.302 -27.256 1.00 47.03 160 GLY A CA 1
ATOM 1280 C C . GLY A 1 160 ? 2.631 6.823 -28.255 1.00 47.03 160 GLY A C 1
ATOM 1281 O O . GLY A 1 160 ? 2.231 7.492 -29.204 1.00 47.03 160 GLY A O 1
ATOM 1282 N N . PHE A 1 161 ? 3.921 6.512 -28.103 1.00 50.97 161 PHE A N 1
ATOM 1283 C CA . PHE A 1 161 ? 4.935 6.906 -29.087 1.00 50.97 161 PHE A CA 1
ATOM 1284 C C . PHE A 1 161 ? 5.242 5.751 -30.055 1.00 50.97 161 PHE A C 1
ATOM 1286 O O . PHE A 1 161 ? 5.510 4.636 -29.597 1.00 50.97 161 PHE A O 1
ATOM 1293 N N . PRO A 1 162 ? 5.190 5.973 -31.384 1.00 53.97 162 PRO A N 1
ATOM 1294 C CA . PRO A 1 162 ? 5.659 4.990 -32.356 1.00 53.97 162 PRO A CA 1
ATOM 1295 C C . PRO A 1 162 ? 7.126 4.600 -32.075 1.00 53.97 162 PRO A C 1
ATOM 1297 O O . PRO A 1 162 ? 7.863 5.420 -31.524 1.00 53.97 162 PRO A O 1
ATOM 1300 N N . PRO A 1 163 ? 7.585 3.388 -32.449 1.00 54.47 163 PRO A N 1
ATOM 1301 C CA . PRO A 1 163 ? 8.939 2.902 -32.141 1.00 54.47 163 PRO A CA 1
ATOM 1302 C C . PRO A 1 163 ? 10.064 3.852 -32.578 1.00 54.47 163 PRO A C 1
ATOM 1304 O O . PRO A 1 163 ? 11.098 3.925 -31.929 1.00 54.47 163 PRO A O 1
ATOM 1307 N N . GLU A 1 164 ? 9.834 4.623 -33.641 1.00 55.25 164 GLU A N 1
ATOM 1308 C CA . GLU A 1 164 ? 10.745 5.648 -34.175 1.00 55.25 164 GLU A CA 1
ATOM 1309 C C . GLU A 1 164 ? 10.919 6.889 -33.271 1.00 55.25 164 GLU A C 1
ATOM 1311 O O . GLU A 1 164 ? 11.799 7.712 -33.509 1.00 55.25 164 GLU A O 1
ATOM 1316 N N . TYR A 1 165 ? 10.102 7.015 -32.221 1.00 51.06 165 TYR A N 1
ATOM 1317 C CA . TYR A 1 165 ? 10.147 8.074 -31.210 1.00 51.06 165 TYR A CA 1
ATOM 1318 C C . TYR A 1 165 ? 10.572 7.553 -29.827 1.00 51.06 165 TYR A C 1
ATOM 1320 O O . TYR A 1 165 ? 10.555 8.320 -28.868 1.00 51.06 165 TYR A O 1
ATOM 1328 N N . ALA A 1 166 ? 10.971 6.278 -29.703 1.00 52.72 166 ALA A N 1
ATOM 1329 C CA . ALA A 1 166 ? 11.455 5.701 -28.442 1.00 52.72 166 ALA A CA 1
ATOM 1330 C C . ALA A 1 166 ? 12.676 6.457 -27.875 1.00 52.72 166 ALA A C 1
ATOM 1332 O O . ALA A 1 166 ? 12.830 6.568 -26.659 1.00 52.72 166 ALA A O 1
ATOM 1333 N N . ASP A 1 167 ? 13.482 7.043 -28.764 1.00 48.94 167 ASP A N 1
ATOM 1334 C CA . ASP A 1 167 ? 14.695 7.801 -28.438 1.00 48.94 167 ASP A CA 1
ATOM 1335 C C . ASP A 1 167 ? 14.398 9.287 -28.160 1.00 48.94 167 ASP A C 1
ATOM 1337 O O . ASP A 1 167 ? 15.231 10.023 -27.617 1.00 48.94 167 ASP A O 1
ATOM 1341 N N . MET A 1 168 ? 13.198 9.757 -28.525 1.00 47.19 168 MET A N 1
ATOM 1342 C CA . MET A 1 168 ? 12.750 11.116 -28.245 1.00 47.19 168 MET A CA 1
ATOM 1343 C C . MET A 1 168 ? 12.233 11.161 -26.816 1.00 47.19 168 MET A C 1
ATOM 1345 O O . MET A 1 168 ? 11.062 10.916 -26.551 1.00 47.19 168 MET A O 1
ATOM 1349 N N . PHE A 1 169 ? 13.166 11.441 -25.903 1.00 48.91 169 PHE A N 1
ATOM 1350 C CA . PHE A 1 169 ? 12.956 11.878 -24.524 1.00 48.91 169 PHE A CA 1
ATOM 1351 C C . PHE A 1 169 ? 11.483 12.077 -24.152 1.00 48.91 169 PHE A C 1
ATOM 1353 O O . PHE A 1 169 ? 10.876 13.090 -24.497 1.00 48.91 169 PHE A O 1
ATOM 1360 N N . VAL A 1 170 ? 10.948 11.158 -23.353 1.00 46.81 170 VAL A N 1
ATOM 1361 C CA . VAL A 1 170 ? 9.804 11.457 -22.497 1.00 46.81 170 VAL A CA 1
ATOM 1362 C C . VAL A 1 170 ? 10.380 12.076 -21.215 1.00 46.81 170 VAL A C 1
ATOM 1364 O O . VAL A 1 170 ? 10.818 11.329 -20.334 1.00 46.81 170 VAL A O 1
ATOM 1367 N N . PRO A 1 171 ? 10.444 13.417 -21.055 1.00 48.62 171 PRO A N 1
ATOM 1368 C CA . PRO A 1 171 ? 10.443 13.973 -19.707 1.00 48.62 171 PRO A CA 1
ATOM 1369 C C . PRO A 1 171 ? 9.072 13.575 -19.132 1.00 48.62 171 PRO A C 1
ATOM 1371 O O . PRO A 1 171 ? 8.066 13.614 -19.829 1.00 48.62 171 PRO A O 1
ATOM 1374 N N . VAL A 1 172 ? 8.937 13.042 -17.927 1.00 48.62 172 VAL A N 1
ATOM 1375 C CA . VAL A 1 172 ? 9.102 13.728 -16.648 1.00 48.62 172 VAL A CA 1
ATOM 1376 C C . VAL A 1 172 ? 9.196 12.627 -15.586 1.00 48.62 172 VAL A C 1
ATOM 1378 O O . VAL A 1 172 ? 8.500 11.616 -15.692 1.00 48.62 172 VAL A O 1
ATOM 1381 N N . GLY A 1 173 ? 10.044 12.798 -14.569 1.00 55.19 173 GLY A N 1
ATOM 1382 C CA . GLY A 1 173 ? 10.163 11.853 -13.458 1.00 55.19 173 GLY A CA 1
ATOM 1383 C C . GLY A 1 173 ? 8.793 11.495 -12.885 1.00 55.19 173 GLY A C 1
ATOM 1384 O O . GLY A 1 173 ? 8.101 12.351 -12.329 1.00 55.19 173 GLY A O 1
ATOM 1385 N N . ARG A 1 174 ? 8.392 10.230 -13.056 1.00 69.50 174 ARG A N 1
ATOM 1386 C CA . ARG A 1 174 ? 7.273 9.654 -12.316 1.00 69.50 174 ARG A CA 1
ATOM 1387 C C . ARG A 1 174 ? 7.591 9.862 -10.846 1.00 69.50 174 ARG A C 1
ATOM 1389 O O . ARG A 1 174 ? 8.640 9.424 -10.380 1.00 69.50 174 ARG A O 1
ATOM 1396 N N . LYS A 1 175 ? 6.746 10.631 -10.159 1.00 76.56 175 LYS A N 1
ATOM 1397 C CA . LYS A 1 175 ? 6.958 10.882 -8.739 1.00 76.56 175 LYS A CA 1
ATOM 1398 C C . LYS A 1 175 ? 6.856 9.549 -7.994 1.00 76.56 175 LYS A C 1
ATOM 1400 O O . LYS A 1 175 ? 6.063 8.701 -8.419 1.00 76.56 175 LYS A O 1
ATOM 1405 N N . PRO A 1 176 ? 7.626 9.378 -6.910 1.00 85.00 176 PRO A N 1
ATOM 1406 C CA . PRO A 1 176 ? 7.432 8.258 -6.013 1.00 85.00 176 PRO A CA 1
ATOM 1407 C C . PRO A 1 176 ? 5.983 8.235 -5.535 1.00 85.00 176 PRO A C 1
ATOM 1409 O O . PRO A 1 176 ? 5.423 9.268 -5.158 1.00 85.00 176 PRO A O 1
ATOM 1412 N N . VAL A 1 177 ? 5.380 7.058 -5.567 1.00 86.12 177 VAL A N 1
ATOM 1413 C CA . VAL A 1 177 ? 3.988 6.844 -5.193 1.00 86.12 177 VAL A CA 1
ATOM 1414 C C . VAL A 1 177 ? 3.961 6.116 -3.863 1.00 86.12 177 VAL A C 1
ATOM 1416 O O . VAL A 1 177 ? 4.597 5.078 -3.717 1.00 86.12 177 VAL A O 1
ATOM 1419 N N . THR A 1 178 ? 3.240 6.655 -2.880 1.00 89.12 178 THR A N 1
ATOM 1420 C CA . THR A 1 178 ? 3.096 6.021 -1.564 1.00 89.12 178 THR A CA 1
ATOM 1421 C C . THR A 1 178 ? 1.702 5.427 -1.411 1.00 89.12 178 THR A C 1
ATOM 1423 O O . THR A 1 178 ? 0.708 6.117 -1.627 1.00 89.12 178 THR A O 1
ATOM 1426 N N . GLN A 1 179 ? 1.633 4.170 -0.981 1.00 90.69 179 GLN A N 1
ATOM 1427 C CA . GLN A 1 179 ? 0.403 3.510 -0.563 1.00 90.69 179 GLN A CA 1
ATOM 1428 C C . GLN A 1 179 ? 0.504 3.116 0.910 1.00 90.69 179 GLN A C 1
ATOM 1430 O O . GLN A 1 179 ? 1.544 2.639 1.365 1.00 90.69 179 GLN A O 1
ATOM 1435 N N . TYR A 1 180 ? -0.596 3.286 1.637 1.00 90.94 180 TYR A N 1
ATOM 1436 C CA . TYR A 1 180 ? -0.747 2.777 2.994 1.00 90.94 180 TYR A CA 1
ATOM 1437 C C . TYR A 1 180 ? -1.702 1.592 2.975 1.00 90.94 180 TYR A C 1
ATOM 1439 O O . TYR A 1 180 ? -2.821 1.738 2.492 1.00 90.94 180 TYR A O 1
ATOM 1447 N N . ILE A 1 181 ? -1.271 0.443 3.488 1.00 92.00 181 ILE A N 1
ATOM 1448 C CA . ILE A 1 181 ? -2.122 -0.732 3.693 1.00 92.00 181 ILE A CA 1
ATOM 1449 C C . ILE A 1 181 ? -2.361 -0.872 5.190 1.00 92.00 181 ILE A C 1
ATOM 1451 O O . ILE A 1 181 ? -1.412 -0.821 5.968 1.00 92.00 181 ILE A O 1
ATOM 1455 N N . THR A 1 182 ? -3.616 -1.012 5.601 1.00 91.31 182 THR A N 1
ATOM 1456 C CA . THR A 1 182 ? -4.003 -1.026 7.015 1.00 91.31 182 THR A CA 1
ATOM 1457 C C . THR A 1 182 ? -4.880 -2.219 7.342 1.00 91.31 182 THR A C 1
ATOM 1459 O O . THR A 1 182 ? -5.675 -2.671 6.517 1.00 91.31 182 THR A O 1
ATOM 1462 N N . THR A 1 183 ? -4.789 -2.712 8.573 1.00 91.12 183 THR A N 1
ATOM 1463 C CA . THR A 1 183 ? -5.810 -3.609 9.120 1.00 91.12 183 THR A CA 1
ATOM 1464 C C . THR A 1 183 ? -7.088 -2.824 9.449 1.00 91.12 183 THR A C 1
ATOM 1466 O O . THR A 1 183 ? -7.058 -1.618 9.710 1.00 91.12 183 THR A O 1
ATOM 1469 N N . GLN A 1 184 ? -8.250 -3.483 9.425 1.00 86.19 184 GLN A N 1
ATOM 1470 C CA . GLN A 1 184 ? -9.550 -2.828 9.631 1.00 86.19 184 GLN A CA 1
ATOM 1471 C C . GLN A 1 184 ? -9.721 -2.281 11.056 1.00 86.19 184 GLN A C 1
ATOM 1473 O O . GLN A 1 184 ? -10.382 -1.266 11.251 1.00 86.19 184 GLN A O 1
ATOM 1478 N N . ASP A 1 185 ? -9.116 -2.935 12.043 1.00 83.69 185 ASP A N 1
ATOM 1479 C CA . ASP A 1 185 ? -9.016 -2.446 13.423 1.00 83.69 185 ASP A CA 1
ATOM 1480 C C . ASP A 1 185 ? -7.956 -1.341 13.593 1.00 83.69 185 ASP A C 1
ATOM 1482 O O . ASP A 1 185 ? -7.854 -0.751 14.668 1.00 83.69 185 ASP A O 1
ATOM 1486 N N . SER A 1 186 ? -7.192 -1.069 12.527 1.00 82.06 186 SER A N 1
ATOM 1487 C CA . SER A 1 186 ? -6.149 -0.047 12.419 1.00 82.06 186 SER A CA 1
ATOM 1488 C C . SER A 1 186 ? -5.087 -0.143 13.504 1.00 82.06 186 SER A C 1
ATOM 1490 O O . SER A 1 186 ? -4.624 0.865 14.020 1.00 82.06 186 SER A O 1
ATOM 1492 N N . THR A 1 187 ? -4.698 -1.371 13.833 1.00 87.06 187 THR A N 1
ATOM 1493 C CA . THR A 1 187 ? -3.596 -1.679 14.751 1.00 87.06 187 THR A CA 1
ATOM 1494 C C . THR A 1 187 ? -2.276 -1.912 14.017 1.00 87.06 187 THR A C 1
ATOM 1496 O O . THR A 1 187 ? -1.215 -1.729 14.610 1.00 87.06 187 THR A O 1
ATOM 1499 N N . VAL A 1 188 ? -2.314 -2.254 12.723 1.00 90.25 188 VAL A N 1
ATOM 1500 C CA . VAL A 1 188 ? -1.125 -2.452 11.882 1.00 90.25 188 VAL A CA 1
ATOM 1501 C C . VAL A 1 188 ? -1.255 -1.662 10.581 1.00 90.25 188 VAL A C 1
ATOM 1503 O O . VAL A 1 188 ? -2.306 -1.654 9.934 1.00 90.25 188 VAL A O 1
ATOM 1506 N N . MET A 1 189 ? -0.170 -0.990 10.192 1.00 91.56 189 MET A N 1
ATOM 1507 C CA . MET A 1 189 ? -0.071 -0.180 8.983 1.00 91.56 189 MET A CA 1
ATOM 1508 C C . MET A 1 189 ? 1.257 -0.419 8.267 1.00 91.56 189 MET A C 1
ATOM 1510 O O . MET A 1 189 ? 2.320 -0.378 8.876 1.00 91.56 189 MET A O 1
ATOM 1514 N N . PHE A 1 190 ? 1.201 -0.579 6.951 1.00 92.94 190 PHE A N 1
ATOM 1515 C CA . PHE A 1 190 ? 2.366 -0.650 6.078 1.00 92.94 190 PHE A CA 1
ATOM 1516 C C . PHE A 1 190 ? 2.385 0.543 5.140 1.00 92.94 190 PHE A C 1
ATOM 1518 O O . PHE A 1 190 ? 1.402 0.816 4.455 1.00 92.94 190 PHE A O 1
ATOM 1525 N N . ARG A 1 191 ? 3.523 1.232 5.078 1.00 93.31 191 ARG A N 1
ATOM 1526 C CA . ARG A 1 191 ? 3.809 2.253 4.074 1.00 93.31 191 ARG A CA 1
ATOM 1527 C C . ARG A 1 191 ? 4.694 1.645 2.995 1.00 93.31 191 ARG A C 1
ATOM 1529 O O . ARG A 1 191 ? 5.854 1.335 3.252 1.00 93.31 191 ARG A O 1
ATOM 1536 N N . LEU A 1 192 ? 4.151 1.544 1.789 1.00 92.44 192 LEU A N 1
ATOM 1537 C CA . LEU A 1 192 ? 4.855 1.125 0.582 1.00 92.44 192 LEU A CA 1
ATOM 1538 C C . LEU A 1 192 ? 5.152 2.354 -0.266 1.00 92.44 192 LEU A C 1
ATOM 1540 O O . LEU A 1 192 ? 4.254 3.158 -0.512 1.00 92.44 192 LEU A O 1
ATOM 1544 N N . THR A 1 193 ? 6.399 2.508 -0.707 1.00 91.50 193 THR A N 1
ATOM 1545 C CA . THR A 1 193 ? 6.788 3.568 -1.645 1.00 91.50 193 THR A CA 1
ATOM 1546 C C . THR A 1 193 ? 7.307 2.926 -2.921 1.00 91.50 193 THR A C 1
ATOM 1548 O O . THR A 1 193 ? 8.224 2.114 -2.866 1.00 91.50 193 THR A O 1
ATOM 1551 N N . PHE A 1 194 ? 6.730 3.292 -4.059 1.00 88.94 194 PHE A N 1
ATOM 1552 C CA . PHE A 1 194 ? 7.106 2.787 -5.373 1.00 88.94 194 PHE A CA 1
ATOM 1553 C C . PHE A 1 194 ? 7.774 3.889 -6.180 1.00 88.94 194 PHE A C 1
ATOM 1555 O O . PHE A 1 194 ? 7.257 5.003 -6.277 1.00 88.94 194 PHE A O 1
ATOM 1562 N N . GLU A 1 195 ? 8.891 3.555 -6.806 1.00 87.25 195 GLU A N 1
ATOM 1563 C CA . GLU A 1 195 ? 9.562 4.373 -7.807 1.00 87.25 195 GLU A CA 1
ATOM 1564 C C . GLU A 1 195 ? 9.701 3.570 -9.091 1.00 87.25 195 GLU A C 1
ATOM 1566 O O . GLU A 1 195 ? 9.641 2.344 -9.073 1.00 87.25 195 GLU A O 1
ATOM 1571 N N . GLN A 1 196 ? 9.855 4.253 -10.221 1.00 81.56 196 GLN A N 1
ATOM 1572 C CA . GLN A 1 196 ? 10.122 3.581 -11.482 1.00 81.56 196 GLN A CA 1
ATOM 1573 C C . GLN A 1 196 ? 11.401 4.117 -12.093 1.00 81.56 196 GLN A C 1
ATOM 1575 O O . GLN A 1 196 ? 11.545 5.332 -12.243 1.00 81.56 196 GLN A O 1
ATOM 1580 N N . GLU A 1 197 ? 12.278 3.223 -12.519 1.00 76.88 197 GLU A N 1
ATOM 1581 C CA . GLU A 1 197 ? 13.534 3.550 -13.182 1.00 76.88 197 GLU A CA 1
ATOM 1582 C C . GLU A 1 197 ? 13.295 4.301 -14.499 1.00 76.88 197 GLU A C 1
ATOM 1584 O O . GLU A 1 197 ? 12.249 4.183 -15.151 1.00 76.88 197 GLU A O 1
ATOM 1589 N N . GLY A 1 198 ? 14.255 5.151 -14.867 1.00 66.69 198 GLY A N 1
ATOM 1590 C CA . GLY A 1 198 ? 14.269 5.831 -16.160 1.00 66.69 198 GLY A CA 1
ATOM 1591 C C . GLY A 1 198 ? 14.672 4.893 -17.294 1.00 66.69 198 GLY A C 1
ATOM 1592 O O . GLY A 1 198 ? 15.373 3.921 -17.073 1.00 66.69 198 GLY A O 1
ATOM 1593 N N . MET A 1 199 ? 14.270 5.210 -18.529 1.00 56.75 199 MET A N 1
ATOM 1594 C CA . MET A 1 199 ? 14.690 4.459 -19.727 1.00 56.75 199 MET A CA 1
ATOM 1595 C C . MET A 1 199 ? 16.112 4.803 -20.213 1.00 56.75 199 MET A C 1
ATOM 1597 O O . MET A 1 199 ? 16.461 4.481 -21.341 1.00 56.75 199 MET A O 1
ATOM 1601 N N . LYS A 1 200 ? 16.934 5.476 -19.401 1.00 46.91 200 LYS A N 1
ATOM 1602 C CA . LYS A 1 200 ? 18.337 5.737 -19.739 1.00 46.91 200 LYS A CA 1
ATOM 1603 C C . LYS A 1 200 ? 19.243 4.922 -18.828 1.00 46.91 200 LYS A C 1
ATOM 1605 O O . LYS A 1 200 ? 19.313 5.218 -17.639 1.00 46.91 200 LYS A O 1
ATOM 1610 N N . GLU A 1 201 ? 19.924 3.945 -19.412 1.00 40.06 201 GLU A N 1
ATOM 1611 C CA . GLU A 1 201 ? 21.240 3.519 -18.936 1.00 40.06 201 GLU A CA 1
ATOM 1612 C C . GLU A 1 201 ? 22.267 4.607 -19.314 1.00 40.06 201 GLU A C 1
ATOM 1614 O O . GLU A 1 201 ? 22.049 5.353 -20.277 1.00 40.06 201 GLU A O 1
ATOM 1619 N N . GLU A 1 202 ? 23.316 4.754 -18.500 1.00 35.44 202 GLU A N 1
ATOM 1620 C CA . GLU A 1 202 ? 24.472 5.629 -18.766 1.00 35.44 202 GLU A CA 1
ATOM 1621 C C . GLU A 1 202 ? 25.185 5.297 -20.084 1.00 35.44 202 GLU A C 1
ATOM 1623 O O . GLU A 1 202 ? 25.312 4.096 -20.416 1.00 35.44 202 GLU A O 1
#

pLDDT: mean 73.87, std 18.13, range [35.44, 93.56]

Secondary structure (DSSP, 8-state):
----------------------------SS-TTSPPPEEEEEEEETTT--B---PPPPPEEEEEEEEEEEEEEEEPTTS-EEEEEEEEEEEEEEEEEEEEPPPEEE-SS-EEEEEEEEESSEEE-PPPP--TT--SE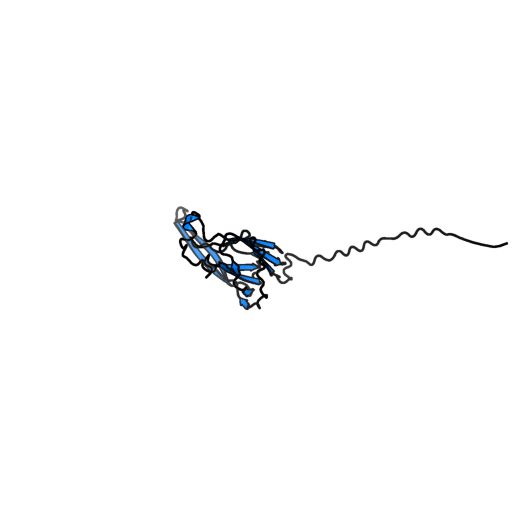EES-SEEESSEEEEEEE--TTTT--GGGTTS-----PPPEEEEEEETTSSEEEEEEEEE--S---

Radius of gyration: 29.02 Å; chains: 1; bounding box: 66×118×57 Å

Organism: NCBI:txid2162893

Foldseek 3Di:
DDDDDDDDPDPPPPPPPPPPPPVPPDPQADPPPDDKDKDWDWKAKDPPRDTPDDDFDFWDKDKDKDKDWDWDFDADPVRHTDDIDIDIDIDIADIATETETPEAEAEQAKIKMKTWMAISFKKAWQWQDDDPDAPQKTWPDGIDHGTDIIMITGHHLDPPDDPVCPVVDDDDFRDWTWIWMATPSRRYIYIYTYGYDDPDDD

Sequence (202 aa):
MKRIGWGAWMSLIVILAVTGCEDEVPDTFGNPSLESMFEIINITDSVGGKDYDFQMPEPEDTTYIYYYLERDTLLAEDGSIEDVLVDTIFYEGKTARLYKIPTISLPAYKNRLYLEIKSNARWNAPVIPFPPNQDWIRNSKVSGIGDAVIEYDVGSRTYGFPPEYADMFVPVGRKPVTQYITTQDSTVMFRLTFEQEGMKEE